Protein AF-A0AAD7W568-F1 (afdb_monomer_lite)

Secondary structure (DSSP, 8-state):
-------------PPPPP-----------------------------------------------------S-------HHHHHHHHHHHHHHHHHHHTT---S-SSHHHHHHHHHHHHHHHHHHHHHHHHHHHHHHHHHHHHHHHTT-TT-SS--HHHHHHHHHHHHHHHHHHHHHHHHHHHHHHHHHHHHHHHHHHHHT--HHHHHHHHHHHHHHHHHHHHHHHHHGGGSS-------PPPPPPP-PPP------

Sequence (257 aa):
MSTQGSQSRATTLVPTPAVTAQRAAAVTCAAGSAGSTPLEHAAASEASSLEEETSEESGDDGEDGDAYRNEADAVDIETVEELSEKKRIARMQRKLNNIGLIGQAGLEPQLQTWQVEAQAARQIHTMSERRRRWRLRDMFLQLQQVLGMPHVSRVSRYYVLKQALDEIQALVEKCERLEEKKRRMTQKRAVYIRMIAQRSGKTEELIIGKLQDICAKQRSLEAHRKRVAPQQALGPDRNKNPLPQPQKGKASFCQRL

InterPro domains:
  IPR011598 Myc-type, basic helix-loop-helix (bHLH) domain [PF00010] (122-171)
  IPR011598 Myc-type, basic helix-loop-helix (bHLH) domain [PS50888] (120-171)
  IPR011598 Myc-type, basic helix-loop-helix (bHLH) domain [SM00353] (126-177)
  IPR036638 Helix-loop-helix DNA-binding domain superfamily [G3DSA:4.10.280.10] (113-201)
  IPR036638 Helix-loop-helix DNA-binding domain superfamily [SSF47459] (121-196)

Radius of gyration: 44.27 Å; chains: 1; bounding box: 147×86×101 Å

Organism: NCBI:txid143900

pLDDT: mean 70.67, std 23.13, range [33.94, 98.75]

Foldseek 3Di:
DDDDDDDDDDDDDDDDDDDDDDDDDDDDDDDDDDDDDDDDDDDDDDDDDDDDDDDDDDDDDDDDDPDPPVPPPPPPPPPVVVVVVVVVVVVVVVVCVVVVVDDPDDCVVVVVVVVVVVVVVVVVVVVVVVVVVVVVVVVLCVLCVVLVNNPPPDDDPVVSVVSVVVVVVVVVVVVVVVVVVVVVVVVVVVVVLVVCCVVVVHDSVVVVVVVVVVVVVVVVVVVVCVVCVVPPPDDDDPDDDDDDDDDDDDDDDDDDD

Structure (mmCIF, N/CA/C/O backbone):
data_AF-A0AAD7W568-F1
#
_entry.id   AF-A0AAD7W568-F1
#
loop_
_atom_site.group_PDB
_atom_site.id
_atom_site.type_symbol
_atom_site.label_atom_id
_atom_site.label_alt_id
_atom_site.label_comp_id
_atom_site.label_asym_id
_atom_site.label_entity_id
_atom_site.label_seq_id
_atom_site.pdbx_PDB_ins_code
_atom_site.Cartn_x
_atom_site.Cartn_y
_atom_site.Cartn_z
_atom_site.occupancy
_atom_site.B_iso_or_equiv
_atom_site.auth_seq_id
_atom_site.auth_comp_id
_atom_site.auth_asym_id
_atom_site.auth_atom_id
_atom_site.pdbx_PDB_model_num
ATOM 1 N N . MET A 1 1 ? 87.215 -9.226 13.851 1.00 43.53 1 MET A N 1
ATOM 2 C CA . MET A 1 1 ? 86.658 -9.692 12.562 1.00 43.53 1 MET A CA 1
ATOM 3 C C . MET A 1 1 ? 85.199 -9.231 12.549 1.00 43.53 1 MET A C 1
ATOM 5 O O . MET A 1 1 ? 84.430 -9.760 13.331 1.00 43.53 1 MET A O 1
ATOM 9 N N . SER A 1 2 ? 84.895 -8.009 12.085 1.00 38.94 2 SER A N 1
ATOM 10 C CA . SER A 1 2 ? 84.439 -7.662 10.711 1.00 38.94 2 SER A CA 1
ATOM 11 C C . SER A 1 2 ? 83.260 -8.549 10.281 1.00 38.94 2 SER A C 1
ATOM 13 O O . SER A 1 2 ? 83.449 -9.753 10.192 1.00 38.94 2 SER A O 1
ATOM 15 N N . THR A 1 3 ? 82.024 -8.082 10.057 1.00 50.22 3 THR A N 1
ATOM 16 C CA . THR A 1 3 ? 81.508 -7.062 9.105 1.00 50.22 3 THR A CA 1
ATOM 17 C C . THR A 1 3 ? 80.019 -6.791 9.460 1.00 50.22 3 THR A C 1
ATOM 19 O O . THR A 1 3 ? 79.350 -7.699 9.936 1.00 50.22 3 THR A O 1
ATOM 22 N N . GLN A 1 4 ? 79.532 -5.551 9.607 1.00 51.97 4 GLN A N 1
ATOM 23 C CA . GLN A 1 4 ? 78.867 -4.641 8.641 1.00 51.97 4 GLN A CA 1
ATOM 24 C C . GLN A 1 4 ? 77.694 -5.173 7.781 1.00 51.97 4 GLN A C 1
ATOM 26 O O . GLN A 1 4 ? 77.856 -6.118 7.021 1.00 51.97 4 GLN A O 1
ATOM 31 N N . GLY A 1 5 ? 76.592 -4.398 7.803 1.00 41.72 5 GLY A N 1
ATOM 32 C CA . GLY A 1 5 ? 75.606 -4.212 6.718 1.00 41.72 5 GLY A CA 1
ATOM 33 C C . GLY A 1 5 ? 74.190 -4.716 7.038 1.00 41.72 5 GLY A C 1
ATOM 34 O O . GLY A 1 5 ? 74.043 -5.789 7.598 1.00 41.72 5 GLY A O 1
ATOM 35 N N . SER A 1 6 ? 73.070 -4.063 6.720 1.00 55.75 6 SER A N 1
ATOM 36 C CA . SER A 1 6 ? 72.754 -2.734 6.182 1.00 55.75 6 SER A CA 1
ATOM 37 C C . SER A 1 6 ? 71.242 -2.507 6.365 1.00 55.75 6 SER A C 1
ATOM 39 O O . SER A 1 6 ? 70.454 -3.449 6.368 1.00 55.75 6 SER A O 1
ATOM 41 N N . GLN A 1 7 ? 70.850 -1.245 6.527 1.00 50.62 7 GLN A N 1
ATOM 42 C CA . GLN A 1 7 ? 69.476 -0.758 6.699 1.00 50.62 7 GLN A CA 1
ATOM 43 C C . GLN A 1 7 ? 68.675 -0.800 5.384 1.00 50.62 7 GLN A C 1
ATOM 45 O O . GLN A 1 7 ? 69.262 -0.598 4.325 1.00 50.62 7 GLN A O 1
ATOM 50 N N . SER A 1 8 ? 67.341 -0.949 5.454 1.00 53.25 8 SER A N 1
ATOM 51 C CA . SER A 1 8 ? 66.344 -0.444 4.474 1.00 53.25 8 SER A CA 1
ATOM 52 C C . SER A 1 8 ? 64.924 -0.589 5.059 1.00 53.25 8 SER A C 1
ATOM 54 O O . SER A 1 8 ? 64.433 -1.696 5.218 1.00 53.25 8 SER A O 1
ATOM 56 N N . ARG A 1 9 ? 64.354 0.467 5.653 1.00 50.16 9 ARG A N 1
ATOM 57 C CA . ARG A 1 9 ? 63.426 1.467 5.075 1.00 50.16 9 ARG A CA 1
ATOM 58 C C . ARG A 1 9 ? 61.941 1.066 5.177 1.00 50.16 9 ARG A C 1
ATOM 60 O O . ARG A 1 9 ? 61.405 0.322 4.365 1.00 50.16 9 ARG A O 1
ATOM 67 N N . ALA A 1 10 ? 61.293 1.631 6.196 1.00 47.25 10 ALA A N 1
ATOM 68 C CA . ALA A 1 10 ? 59.852 1.635 6.410 1.00 47.25 10 ALA A CA 1
ATOM 69 C C . ALA A 1 10 ? 59.126 2.436 5.315 1.00 47.25 10 ALA A C 1
ATOM 71 O O . ALA A 1 10 ? 59.583 3.512 4.929 1.00 47.25 10 ALA A O 1
ATOM 72 N N . THR A 1 11 ? 57.982 1.929 4.852 1.00 53.41 11 THR A N 1
ATOM 73 C CA . THR A 1 11 ? 57.002 2.699 4.076 1.00 53.41 11 THR A CA 1
ATOM 74 C C . THR A 1 11 ? 55.638 2.538 4.733 1.00 53.41 11 THR A C 1
ATOM 76 O O . THR A 1 11 ? 55.050 1.460 4.740 1.00 53.41 11 THR A O 1
ATOM 79 N N . THR A 1 12 ? 55.185 3.629 5.335 1.00 48.97 12 THR A N 1
ATOM 80 C CA . THR A 1 12 ? 53.885 3.807 5.976 1.00 48.97 12 THR A CA 1
ATOM 81 C C . THR A 1 12 ? 52.827 4.025 4.895 1.00 48.97 12 THR A C 1
ATOM 83 O O . THR A 1 12 ? 52.921 4.992 4.143 1.00 48.97 12 THR A O 1
ATOM 86 N N . LEU A 1 13 ? 51.813 3.161 4.818 1.00 51.12 13 LEU A N 1
ATOM 87 C CA . LEU A 1 13 ? 50.595 3.408 4.041 1.00 51.12 13 LEU A CA 1
ATOM 88 C C . LEU A 1 13 ? 49.427 3.596 5.009 1.00 51.12 13 LEU A C 1
ATOM 90 O O . LEU A 1 13 ? 49.095 2.724 5.808 1.00 51.12 13 LEU A O 1
ATOM 94 N N . VAL A 1 14 ? 48.871 4.802 4.954 1.00 59.66 14 VAL A N 1
ATOM 95 C CA . VAL A 1 14 ? 47.776 5.321 5.773 1.00 59.66 14 VAL A CA 1
ATOM 96 C C . VAL A 1 14 ? 46.438 4.743 5.285 1.00 59.66 14 VAL A C 1
ATOM 98 O O . VAL A 1 14 ? 46.209 4.725 4.075 1.00 59.66 14 VAL A O 1
ATOM 101 N N . PRO A 1 15 ? 45.525 4.321 6.179 1.00 55.97 15 PRO A N 1
ATOM 102 C CA . PRO A 1 15 ? 44.157 3.963 5.814 1.00 55.97 15 PRO A CA 1
ATOM 103 C C . PRO A 1 15 ? 43.252 5.207 5.749 1.00 55.97 15 PRO A C 1
ATOM 105 O O . PRO A 1 15 ? 43.181 5.993 6.692 1.00 55.97 15 PRO A O 1
ATOM 108 N N . THR A 1 16 ? 42.525 5.381 4.645 1.00 58.22 16 THR A N 1
ATOM 109 C CA . THR A 1 16 ? 41.471 6.400 4.505 1.00 58.22 16 THR A CA 1
ATOM 110 C C . THR A 1 16 ? 40.167 5.932 5.169 1.00 58.22 16 THR A C 1
ATOM 112 O O . THR A 1 16 ? 39.720 4.821 4.870 1.00 58.22 16 THR A O 1
ATOM 115 N N . PRO A 1 17 ? 39.522 6.744 6.028 1.00 59.94 17 PRO A N 1
ATOM 116 C CA . PRO A 1 17 ? 38.271 6.373 6.678 1.00 59.94 17 PRO A CA 1
ATOM 117 C C . PRO A 1 17 ? 37.027 6.630 5.815 1.00 59.94 17 PRO A C 1
ATOM 119 O O . PRO A 1 17 ? 36.951 7.565 5.019 1.00 59.94 17 PRO A O 1
ATOM 122 N N . ALA A 1 18 ? 36.035 5.775 6.054 1.00 41.19 18 ALA A N 1
ATOM 123 C CA . ALA A 1 18 ? 34.661 5.855 5.589 1.00 41.19 18 ALA A CA 1
ATOM 124 C C . ALA A 1 18 ? 33.976 7.174 5.987 1.00 41.19 18 ALA A C 1
ATOM 126 O O . ALA A 1 18 ? 34.104 7.632 7.123 1.00 41.19 18 ALA A O 1
ATOM 127 N N . VAL A 1 19 ? 33.178 7.737 5.076 1.00 48.72 19 VAL A N 1
ATOM 128 C CA . VAL A 1 19 ? 32.263 8.848 5.370 1.00 48.72 19 VAL A CA 1
ATOM 129 C C . VAL A 1 19 ? 30.845 8.295 5.467 1.00 48.72 19 VAL A C 1
ATOM 131 O O . VAL A 1 19 ? 30.213 7.948 4.470 1.00 48.72 19 VAL A O 1
ATOM 134 N N . THR A 1 20 ? 30.376 8.204 6.708 1.00 48.81 20 THR A N 1
ATOM 135 C CA . THR A 1 20 ? 29.001 7.894 7.095 1.00 48.81 20 THR A CA 1
ATOM 136 C C . THR A 1 20 ? 28.173 9.177 7.177 1.00 48.81 20 THR A C 1
ATOM 138 O O . THR A 1 20 ? 28.612 10.185 7.721 1.00 48.81 20 THR A O 1
ATOM 141 N N . ALA A 1 21 ? 26.962 9.069 6.633 1.00 39.03 21 ALA A N 1
ATOM 142 C CA . ALA A 1 21 ? 25.724 9.802 6.886 1.00 39.03 21 ALA A CA 1
ATOM 143 C C . ALA A 1 21 ? 25.705 10.944 7.925 1.00 39.03 21 ALA A C 1
ATOM 145 O O . ALA A 1 21 ? 25.929 10.728 9.111 1.00 39.03 21 ALA A O 1
ATOM 146 N N . GLN A 1 22 ? 25.176 12.093 7.492 1.00 38.59 22 GLN A N 1
ATOM 147 C CA . GLN A 1 22 ? 24.357 12.993 8.310 1.00 38.59 22 GLN A CA 1
ATOM 148 C C . GLN A 1 22 ? 23.273 13.621 7.421 1.00 38.59 22 GLN A C 1
ATOM 150 O O . GLN A 1 22 ? 23.573 14.397 6.518 1.00 38.59 22 GLN A O 1
ATOM 155 N N . ARG A 1 23 ? 21.995 13.305 7.673 1.00 38.09 23 ARG A N 1
ATOM 156 C CA . ARG A 1 23 ? 20.878 14.153 7.236 1.00 38.09 23 ARG A CA 1
ATOM 157 C C . ARG A 1 23 ? 19.807 14.213 8.325 1.00 38.09 23 ARG A C 1
ATOM 159 O O . ARG A 1 23 ? 19.080 13.258 8.562 1.00 38.09 23 ARG A O 1
ATOM 166 N N . ALA A 1 24 ? 19.843 15.365 8.987 1.00 39.22 24 ALA A N 1
ATOM 167 C CA . ALA A 1 24 ? 18.865 16.070 9.807 1.00 39.22 24 ALA A CA 1
ATOM 168 C C . ALA A 1 24 ? 17.503 15.405 10.090 1.00 39.22 24 ALA A C 1
ATOM 170 O O . ALA A 1 24 ? 16.687 15.194 9.194 1.00 39.22 24 ALA A O 1
ATOM 171 N N . ALA A 1 25 ? 17.232 15.247 11.387 1.00 38.19 25 ALA A N 1
ATOM 172 C CA . ALA A 1 25 ? 15.903 15.222 11.977 1.00 38.19 25 ALA A CA 1
ATOM 173 C C . ALA A 1 25 ? 15.534 16.642 12.440 1.00 38.19 25 ALA A C 1
ATOM 175 O O . ALA A 1 25 ? 16.304 17.240 13.185 1.00 38.19 25 ALA A O 1
ATOM 176 N N . ALA A 1 26 ? 14.376 17.155 12.013 1.00 38.41 26 ALA A N 1
ATOM 177 C CA . ALA A 1 26 ? 13.588 18.178 12.711 1.00 38.41 26 ALA A CA 1
ATOM 178 C C . ALA A 1 26 ? 12.308 18.472 11.911 1.00 38.41 26 ALA A C 1
ATOM 180 O O . ALA A 1 26 ? 12.358 19.209 10.934 1.00 38.41 26 ALA A O 1
ATOM 181 N N . VAL A 1 27 ? 11.160 17.941 12.340 1.00 43.81 27 VAL A N 1
ATOM 182 C CA . VAL A 1 27 ? 9.880 18.653 12.204 1.00 43.81 27 VAL A CA 1
ATOM 183 C C . VAL A 1 27 ? 9.111 18.439 13.502 1.00 43.81 27 VAL A C 1
ATOM 185 O O . VAL A 1 27 ? 8.775 17.323 13.888 1.00 43.81 27 VAL A O 1
ATOM 188 N N . THR A 1 28 ? 8.937 19.549 14.201 1.00 42.94 28 THR A N 1
ATOM 189 C CA . THR A 1 28 ? 8.283 19.734 15.490 1.00 42.94 28 THR A CA 1
ATOM 190 C C . THR A 1 28 ? 6.763 19.733 15.361 1.00 42.94 28 THR A C 1
ATOM 192 O O . THR A 1 28 ? 6.207 20.356 14.459 1.00 42.94 28 THR A O 1
ATOM 195 N N . CYS A 1 29 ? 6.097 19.089 16.318 1.00 34.50 29 CYS A N 1
ATOM 196 C CA . CYS A 1 29 ? 4.668 19.216 16.584 1.00 34.50 29 CYS A CA 1
ATOM 197 C C . CYS A 1 29 ? 4.353 20.580 17.225 1.00 34.50 29 CYS A C 1
ATOM 199 O O . CYS A 1 29 ? 5.048 20.987 18.154 1.00 34.50 29 CYS A O 1
ATOM 201 N N . ALA A 1 30 ? 3.261 21.226 16.814 1.00 41.41 30 ALA A 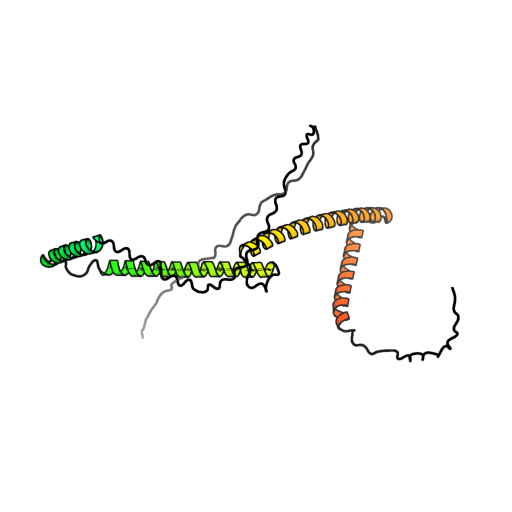N 1
ATOM 202 C CA . ALA A 1 30 ? 2.595 22.277 17.585 1.00 41.41 30 ALA A CA 1
ATOM 203 C C . ALA A 1 30 ? 1.072 22.136 17.436 1.00 41.41 30 ALA A C 1
ATOM 205 O O . ALA A 1 30 ? 0.568 21.818 16.361 1.00 41.41 30 ALA A O 1
ATOM 206 N N . ALA A 1 31 ? 0.366 22.315 18.550 1.00 37.97 31 ALA A N 1
ATOM 207 C CA . ALA A 1 31 ? -1.052 22.043 18.747 1.00 37.97 31 ALA A CA 1
ATOM 208 C C . ALA A 1 31 ? -1.845 23.327 19.063 1.00 37.97 31 ALA A C 1
ATOM 210 O O . ALA A 1 31 ? -1.290 24.244 19.661 1.00 37.97 31 ALA A O 1
ATOM 211 N N . GLY A 1 32 ? -3.157 23.300 18.771 1.00 33.97 32 GLY A N 1
ATOM 212 C CA . GLY A 1 32 ? -4.213 24.185 19.315 1.00 33.97 32 GLY A CA 1
ATOM 213 C C . GLY A 1 32 ? -4.370 25.543 18.610 1.00 33.97 32 GLY A C 1
ATOM 214 O O . GLY A 1 32 ? -3.400 26.081 18.107 1.00 33.97 32 GLY A O 1
ATOM 215 N N . SER A 1 33 ? -5.530 26.206 18.544 1.00 36.09 33 SER A N 1
ATOM 216 C CA . SER A 1 33 ? -6.890 25.961 19.047 1.00 36.09 33 SER A CA 1
ATOM 217 C C . SER A 1 33 ? -7.824 27.081 18.522 1.00 36.09 33 SER A C 1
ATOM 219 O O . SER A 1 33 ? -7.388 28.222 18.453 1.00 36.09 33 SER A O 1
ATOM 221 N N . ALA A 1 34 ? -9.101 26.738 18.285 1.00 37.31 34 ALA A N 1
ATOM 222 C CA . ALA A 1 34 ? -10.336 27.550 18.377 1.00 37.31 34 ALA A CA 1
ATOM 223 C C . ALA A 1 34 ? -10.610 28.770 17.455 1.00 37.31 34 ALA A C 1
ATOM 225 O O . ALA A 1 34 ? -9.839 29.719 17.407 1.00 37.31 34 ALA A O 1
ATOM 226 N N . GLY A 1 35 ? -11.838 28.811 16.896 1.00 33.94 35 GLY A N 1
ATOM 227 C CA . GLY A 1 35 ? -12.567 30.073 16.664 1.00 33.94 35 GLY A CA 1
ATOM 228 C C . GLY A 1 35 ? -13.518 30.166 15.454 1.00 33.94 35 GLY A C 1
ATOM 229 O O . GLY A 1 35 ? -13.102 30.627 14.405 1.00 33.94 35 GLY A O 1
ATOM 230 N N . SER A 1 36 ? -14.802 29.847 15.677 1.00 36.94 36 SER A N 1
ATOM 231 C CA . SER A 1 36 ? -16.002 30.612 15.243 1.00 36.94 36 SER A CA 1
ATOM 232 C C . SER A 1 36 ? -16.469 30.683 13.760 1.00 36.94 36 SER A C 1
ATOM 234 O O . SER A 1 36 ? -15.764 31.100 12.854 1.00 36.94 36 SER A O 1
ATOM 236 N N . THR A 1 37 ? -17.749 30.323 13.593 1.00 40.91 37 THR A N 1
ATOM 237 C CA . THR A 1 37 ? -18.723 30.331 12.461 1.00 40.91 37 THR A CA 1
ATOM 238 C C . THR A 1 37 ? -19.242 31.742 12.057 1.00 40.91 37 THR A C 1
ATOM 240 O O . THR A 1 37 ? -18.846 32.691 12.730 1.00 40.91 37 THR A O 1
ATOM 243 N N . PRO A 1 38 ? -20.333 31.920 11.256 1.00 56.56 38 PRO A N 1
ATOM 244 C CA . PRO A 1 38 ? -20.775 31.366 9.944 1.00 56.56 38 PRO A CA 1
ATOM 245 C C . PRO A 1 38 ? -21.265 32.476 8.955 1.00 56.56 38 PRO A C 1
ATOM 247 O O . PRO A 1 38 ? -21.535 33.582 9.405 1.00 56.56 38 PRO A O 1
ATOM 250 N N . LEU A 1 39 ? -21.513 32.192 7.660 1.00 36.16 39 LEU A N 1
ATOM 251 C CA . LEU A 1 39 ? -22.648 32.790 6.909 1.00 36.16 39 LEU A CA 1
ATOM 252 C C . LEU A 1 39 ? -22.877 32.179 5.511 1.00 36.16 39 LEU A C 1
ATOM 254 O O . LEU A 1 39 ? -21.954 31.703 4.859 1.00 36.16 39 LEU A O 1
ATOM 258 N N . GLU A 1 40 ? -24.154 32.180 5.133 1.00 36.31 40 GLU A N 1
ATOM 259 C CA . GLU A 1 40 ? -24.836 31.550 3.996 1.00 36.31 40 GLU A CA 1
ATOM 260 C C . GLU A 1 40 ? -24.449 32.078 2.602 1.00 36.31 40 GLU A C 1
ATOM 262 O O . GLU A 1 40 ? -23.967 33.196 2.490 1.00 36.31 40 GLU A O 1
ATOM 267 N N . HIS A 1 41 ? -24.749 31.309 1.540 1.00 38.94 41 HIS A N 1
ATOM 268 C CA . HIS A 1 41 ? -25.631 31.741 0.437 1.00 38.94 41 HIS A CA 1
ATOM 269 C C . HIS A 1 41 ? -25.969 30.576 -0.526 1.00 38.94 41 HIS A C 1
ATOM 271 O O . HIS A 1 41 ? -25.101 29.992 -1.163 1.00 38.94 41 HIS A O 1
ATOM 277 N N . ALA A 1 42 ? -27.270 30.277 -0.574 1.00 35.41 42 ALA A N 1
ATOM 278 C CA . ALA A 1 42 ? -28.136 29.960 -1.718 1.00 35.41 42 ALA A CA 1
ATOM 279 C C . ALA A 1 42 ? -27.717 28.985 -2.849 1.00 35.41 42 ALA A C 1
ATOM 281 O O . ALA A 1 42 ? -26.815 29.215 -3.645 1.00 35.41 42 ALA A O 1
ATOM 282 N N . ALA A 1 43 ? -28.572 27.964 -2.958 1.00 36.19 43 ALA A N 1
ATOM 283 C CA . ALA A 1 43 ? -29.032 27.206 -4.120 1.00 36.19 43 ALA A CA 1
ATOM 284 C C . ALA A 1 43 ? -28.918 27.848 -5.521 1.00 36.19 43 ALA A C 1
ATOM 286 O O . ALA A 1 43 ? -29.363 28.973 -5.727 1.00 36.19 43 ALA A O 1
ATOM 287 N N . ALA A 1 44 ? -28.543 27.025 -6.507 1.00 37.62 44 ALA A N 1
ATOM 288 C CA . ALA A 1 44 ? -29.253 26.915 -7.784 1.00 37.62 44 ALA A CA 1
ATOM 289 C C . ALA A 1 44 ? -28.954 25.555 -8.443 1.00 37.62 44 ALA A C 1
ATOM 291 O O . ALA A 1 44 ? -27.809 25.176 -8.673 1.00 37.62 44 ALA A O 1
ATOM 292 N N . SER A 1 45 ? -30.030 24.818 -8.682 1.00 41.78 45 SER A N 1
ATOM 293 C CA . SER A 1 45 ? -30.183 23.646 -9.540 1.00 41.78 45 SER A CA 1
ATOM 294 C C . SER A 1 45 ? -29.996 23.995 -11.011 1.00 41.78 45 SER A C 1
ATOM 296 O O . SER A 1 45 ? -30.610 24.970 -11.413 1.00 41.78 45 SER A O 1
ATOM 298 N N . GLU A 1 46 ? -29.346 23.146 -11.811 1.00 45.66 46 GLU A N 1
ATOM 299 C CA . GLU A 1 46 ? -29.719 22.907 -13.217 1.00 45.66 46 GLU A CA 1
ATOM 300 C C . GLU A 1 46 ? -29.346 21.470 -13.619 1.00 45.66 46 GLU A C 1
ATOM 302 O O . GLU A 1 46 ? -28.306 20.934 -13.238 1.00 45.66 46 GLU A O 1
ATOM 307 N N . ALA A 1 47 ? -30.271 20.835 -14.335 1.00 42.53 47 ALA A N 1
ATOM 308 C CA . ALA A 1 47 ? -30.227 19.468 -14.828 1.00 42.53 47 ALA A CA 1
ATOM 309 C C . ALA A 1 47 ? -30.041 19.469 -16.354 1.00 42.53 47 ALA A C 1
ATOM 311 O O . ALA A 1 47 ? -30.602 20.324 -17.029 1.00 42.53 47 ALA A O 1
ATOM 312 N N . SER A 1 48 ? -29.322 18.478 -16.888 1.00 45.88 48 SER A N 1
ATOM 313 C CA . SER A 1 48 ? -29.330 18.031 -18.298 1.00 45.88 48 SER A CA 1
ATOM 314 C C . SER A 1 48 ? -28.575 16.692 -18.310 1.00 45.88 48 SER A C 1
ATOM 316 O O . SER A 1 48 ? -27.413 16.672 -17.924 1.00 45.88 48 SER A O 1
ATOM 318 N N . SER A 1 49 ? -29.162 15.498 -18.445 1.00 38.25 49 SER A N 1
ATOM 319 C CA . SER A 1 49 ? -30.028 14.914 -19.486 1.00 38.25 49 SER A CA 1
ATOM 320 C C . SER A 1 49 ? -29.361 14.826 -20.866 1.00 38.25 49 SER A C 1
ATOM 322 O O . SER A 1 49 ? -28.916 15.860 -21.359 1.00 38.25 49 SER A O 1
ATOM 324 N N . LEU A 1 50 ? -29.402 13.601 -21.436 1.00 41.72 50 LEU A N 1
ATOM 325 C CA . LEU A 1 50 ? -29.186 13.185 -22.843 1.00 41.72 50 LEU A CA 1
ATOM 326 C C . LEU A 1 50 ? -27.693 13.006 -23.265 1.00 41.72 50 LEU A C 1
ATOM 328 O O . LEU A 1 50 ? -26.889 13.889 -23.005 1.00 41.72 50 LEU A O 1
ATOM 332 N N . GLU A 1 51 ? -27.192 11.894 -23.841 1.00 56.59 51 GLU A N 1
ATOM 333 C CA . GLU A 1 51 ? -27.802 10.769 -24.588 1.00 56.59 51 GLU A CA 1
ATOM 334 C C . GLU A 1 51 ? -27.023 9.438 -24.475 1.00 56.59 51 GLU A C 1
ATOM 336 O O . GLU A 1 51 ? -25.801 9.415 -24.312 1.00 56.59 51 GLU A O 1
ATOM 341 N N . GLU A 1 52 ? -27.776 8.334 -24.581 1.00 51.44 52 GLU A N 1
ATOM 342 C CA . GLU A 1 52 ? -27.324 7.030 -25.077 1.00 51.44 52 GLU A CA 1
ATOM 343 C C . GLU A 1 52 ? -27.051 7.133 -26.580 1.00 51.44 52 GLU A C 1
ATOM 345 O O . GLU A 1 52 ? -27.910 7.614 -27.307 1.00 51.44 52 GLU A O 1
ATOM 350 N N . GLU A 1 53 ? -25.941 6.573 -27.056 1.00 49.78 53 GLU A N 1
ATOM 351 C CA . GLU A 1 53 ? -25.857 6.077 -28.430 1.00 49.78 53 GLU A CA 1
ATOM 352 C C . GLU A 1 53 ? -25.152 4.720 -28.420 1.00 49.78 53 GLU A C 1
ATOM 354 O O . GLU A 1 53 ? -24.034 4.539 -27.929 1.00 49.78 53 GLU A O 1
ATOM 359 N N . THR A 1 54 ? -25.896 3.753 -28.931 1.00 42.72 54 THR A N 1
ATOM 360 C CA . THR A 1 54 ? -25.542 2.370 -29.206 1.00 42.72 54 THR A CA 1
ATOM 361 C C . THR A 1 54 ? -24.687 2.284 -30.464 1.00 42.72 54 THR A C 1
ATOM 363 O O . THR A 1 54 ? -24.999 2.932 -31.458 1.00 42.72 54 THR A O 1
ATOM 366 N N . SER A 1 55 ? -23.685 1.407 -30.493 1.00 47.41 55 SER A N 1
ATOM 367 C CA . SER A 1 55 ? -23.245 0.786 -31.748 1.00 47.41 55 SER A CA 1
ATOM 368 C C . SER A 1 55 ? -22.548 -0.535 -31.460 1.00 47.41 55 SER A C 1
ATOM 370 O O . SER A 1 55 ? -21.469 -0.592 -30.873 1.00 47.41 55 SER A O 1
ATOM 372 N N . GLU A 1 56 ? -23.232 -1.598 -31.860 1.00 51.91 56 GLU A N 1
ATOM 373 C CA . GLU A 1 56 ? -22.694 -2.932 -32.059 1.00 51.91 56 GLU A CA 1
ATOM 374 C C . GLU A 1 56 ? -22.033 -2.957 -33.441 1.00 51.91 56 GLU A C 1
ATOM 376 O O . GLU A 1 56 ? -22.677 -2.608 -34.427 1.00 51.91 56 GLU A O 1
ATOM 381 N N . GLU A 1 57 ? -20.783 -3.407 -33.542 1.00 50.97 57 GLU A N 1
ATOM 382 C CA . GLU A 1 57 ? -20.275 -3.945 -34.803 1.00 50.97 57 GLU A CA 1
ATOM 383 C C . GLU A 1 57 ? -19.319 -5.104 -34.521 1.00 50.97 57 GLU A C 1
ATOM 385 O O . GLU A 1 57 ? -18.340 -5.003 -33.780 1.00 50.97 57 GLU A O 1
ATOM 390 N N . SER A 1 58 ? -19.703 -6.246 -35.080 1.00 50.25 58 SER A N 1
ATOM 391 C CA . SER A 1 58 ? -18.990 -7.510 -35.089 1.00 50.25 58 SER A CA 1
ATOM 392 C C . SER A 1 58 ? -17.960 -7.486 -36.217 1.00 50.25 58 SER A C 1
ATOM 394 O O . SER A 1 58 ? -18.300 -7.153 -37.348 1.00 50.25 58 SER A O 1
ATOM 396 N N . GLY A 1 59 ? -16.721 -7.868 -35.908 1.00 42.53 59 GLY A N 1
ATOM 397 C CA . GLY A 1 59 ? -15.653 -8.088 -36.880 1.00 42.53 59 GLY A CA 1
ATOM 398 C C . GLY A 1 59 ? -14.760 -9.227 -36.405 1.00 42.53 59 GLY A C 1
ATOM 399 O O . GLY A 1 59 ? -13.836 -9.018 -35.621 1.00 42.53 59 GLY A O 1
ATOM 400 N N . ASP A 1 60 ? -15.129 -10.436 -36.817 1.00 51.00 60 ASP A N 1
ATOM 401 C CA . ASP A 1 60 ? -14.268 -11.613 -36.907 1.00 51.00 60 ASP A CA 1
ATOM 402 C C . ASP A 1 60 ? -13.308 -11.398 -38.079 1.00 51.00 60 ASP A C 1
ATOM 404 O O . ASP A 1 60 ? -13.782 -11.075 -39.158 1.00 51.00 60 ASP A O 1
ATOM 408 N N . ASP A 1 61 ? -12.004 -11.539 -37.851 1.00 52.97 61 ASP A N 1
ATOM 409 C CA . ASP A 1 61 ? -11.034 -11.955 -38.869 1.00 52.97 61 ASP A CA 1
ATOM 410 C C . ASP A 1 61 ? -9.739 -12.354 -38.152 1.00 52.97 61 ASP A C 1
ATOM 412 O O . ASP A 1 61 ? -8.979 -11.537 -37.619 1.00 52.97 61 ASP A O 1
ATOM 416 N N . GLY A 1 62 ? -9.518 -13.664 -38.076 1.00 47.47 62 GLY A N 1
ATOM 417 C CA . GLY A 1 62 ? -8.230 -14.222 -37.712 1.00 47.47 62 GLY A CA 1
ATOM 418 C C . GLY A 1 62 ? -7.261 -14.085 -38.877 1.00 47.47 62 GLY A C 1
ATOM 419 O O . GLY A 1 62 ? -7.482 -14.685 -39.922 1.00 47.47 62 GLY A O 1
ATOM 420 N N . GLU A 1 63 ? -6.143 -13.393 -38.665 1.00 52.31 63 GLU A N 1
ATOM 421 C CA . GLU A 1 63 ? -4.976 -13.520 -39.534 1.00 52.31 63 GLU A CA 1
ATOM 422 C C . GLU A 1 63 ? -3.703 -13.758 -38.716 1.00 52.31 63 GLU A C 1
ATOM 424 O O . GLU A 1 63 ? -3.266 -12.967 -37.876 1.00 52.31 63 GLU A O 1
ATOM 429 N N . ASP A 1 64 ? -3.158 -14.938 -38.983 1.00 50.25 64 ASP A N 1
ATOM 430 C CA . ASP A 1 64 ? -1.821 -15.415 -38.687 1.00 50.25 64 ASP A CA 1
ATOM 431 C C . ASP A 1 64 ? -0.789 -14.501 -39.370 1.00 50.25 64 ASP A C 1
ATOM 433 O O . ASP A 1 64 ? -0.926 -14.150 -40.542 1.00 50.25 64 ASP A O 1
ATOM 437 N N . GLY A 1 65 ? 0.235 -14.073 -38.635 1.00 41.69 65 GLY A N 1
ATOM 438 C CA . GLY A 1 65 ? 1.142 -13.015 -39.086 1.00 41.69 65 GLY A CA 1
ATOM 439 C C . GLY A 1 65 ? 2.492 -13.014 -38.379 1.00 41.69 65 GLY A C 1
ATOM 440 O O . GLY A 1 65 ? 3.092 -11.958 -38.166 1.00 41.69 65 GLY A O 1
ATOM 441 N N . ASP A 1 66 ? 2.982 -14.192 -37.999 1.00 45.97 66 ASP A N 1
ATOM 442 C CA . ASP A 1 66 ? 4.389 -14.392 -37.672 1.00 45.97 66 ASP A CA 1
ATOM 443 C C . ASP A 1 66 ? 5.234 -14.242 -38.951 1.00 45.97 66 ASP A C 1
ATOM 445 O O . ASP A 1 66 ? 5.423 -15.214 -39.672 1.00 45.97 66 ASP A O 1
ATOM 449 N N . ALA A 1 67 ? 5.739 -13.032 -39.244 1.00 51.78 67 ALA A N 1
ATOM 450 C CA . ALA A 1 67 ? 7.048 -12.778 -39.882 1.00 51.78 67 ALA A CA 1
ATOM 451 C C . ALA A 1 67 ? 7.211 -11.322 -40.365 1.00 51.78 67 ALA A C 1
ATOM 453 O O . ALA A 1 67 ? 7.314 -11.061 -41.561 1.00 51.78 67 ALA A O 1
ATOM 454 N N . TYR A 1 68 ? 7.401 -10.360 -39.458 1.00 43.78 68 TYR A N 1
ATOM 455 C CA . TYR A 1 68 ? 8.106 -9.126 -39.837 1.00 43.78 68 TYR A CA 1
ATOM 456 C C . TYR A 1 68 ? 9.608 -9.336 -39.674 1.00 43.78 68 TYR A C 1
ATOM 458 O O . TYR A 1 68 ? 10.260 -8.847 -38.747 1.00 43.78 68 TYR A O 1
ATOM 466 N N . ARG A 1 69 ? 10.158 -10.105 -40.616 1.00 51.56 69 ARG A N 1
ATOM 467 C CA . ARG A 1 69 ? 11.557 -9.989 -41.008 1.00 51.56 69 ARG A CA 1
ATOM 468 C C . ARG A 1 69 ? 11.726 -8.569 -41.536 1.00 51.56 69 ARG A C 1
ATOM 470 O O . ARG A 1 69 ? 11.310 -8.261 -42.645 1.00 51.56 69 ARG A O 1
ATOM 477 N N . ASN A 1 70 ? 12.265 -7.687 -40.703 1.00 52.12 70 ASN A N 1
ATOM 478 C CA . ASN A 1 70 ? 12.551 -6.316 -41.095 1.00 52.12 70 ASN A CA 1
ATOM 479 C C . ASN A 1 70 ? 13.792 -6.317 -42.008 1.00 52.12 70 ASN A C 1
ATOM 481 O O . ASN A 1 70 ? 14.908 -6.066 -41.564 1.00 52.12 70 ASN A O 1
ATOM 485 N N . GLU A 1 71 ? 13.596 -6.714 -43.264 1.00 57.09 71 GLU A N 1
ATOM 486 C CA . GLU A 1 71 ? 14.587 -6.692 -44.349 1.00 57.09 71 GLU A CA 1
ATOM 487 C C . GLU A 1 71 ? 14.175 -5.706 -45.454 1.00 57.09 71 GLU A C 1
ATOM 489 O O . GLU A 1 71 ? 14.495 -5.899 -46.620 1.00 57.09 71 GLU A O 1
ATOM 494 N N . ALA A 1 72 ? 13.463 -4.635 -45.095 1.00 56.06 72 ALA A N 1
ATOM 495 C CA . ALA A 1 72 ? 13.001 -3.629 -46.052 1.00 56.06 72 ALA A CA 1
ATOM 496 C C . ALA A 1 72 ? 13.183 -2.186 -45.557 1.00 56.06 72 ALA A C 1
ATOM 498 O O . ALA A 1 72 ? 12.376 -1.328 -45.885 1.00 56.06 72 ALA A O 1
ATOM 499 N N . ASP A 1 73 ? 14.244 -1.910 -44.790 1.00 54.38 73 ASP A N 1
ATOM 500 C CA . ASP A 1 73 ? 14.615 -0.523 -44.455 1.00 54.38 73 ASP A CA 1
ATOM 501 C C . ASP A 1 73 ? 16.136 -0.282 -44.443 1.00 54.38 73 ASP A C 1
ATOM 503 O O . ASP A 1 73 ? 16.676 0.540 -43.704 1.00 54.38 73 ASP A O 1
ATOM 507 N N . ALA A 1 74 ? 16.852 -1.004 -45.307 1.00 58.19 74 ALA A N 1
ATOM 508 C CA . ALA A 1 74 ? 18.134 -0.541 -45.825 1.00 58.19 74 ALA A CA 1
ATOM 509 C C . ALA A 1 74 ? 17.859 0.120 -47.180 1.00 58.19 74 ALA A C 1
ATOM 511 O O . ALA A 1 74 ? 18.031 -0.489 -48.232 1.00 58.19 74 ALA A O 1
ATOM 512 N N . VAL A 1 75 ? 17.345 1.350 -47.149 1.00 55.97 75 VAL A N 1
ATOM 513 C CA . VAL A 1 75 ? 17.339 2.194 -48.344 1.00 55.97 75 VAL A CA 1
ATOM 514 C C . VAL A 1 75 ? 18.800 2.514 -48.644 1.00 55.97 75 VAL A C 1
ATOM 516 O O . VAL A 1 75 ? 19.433 3.268 -47.903 1.00 55.97 75 VAL A O 1
ATOM 519 N N . ASP A 1 76 ? 19.346 1.919 -49.702 1.00 54.16 76 ASP A N 1
ATOM 520 C CA . ASP A 1 76 ? 20.619 2.341 -50.280 1.00 54.16 76 ASP A CA 1
ATOM 521 C C . ASP A 1 76 ? 20.423 3.745 -50.858 1.00 54.16 76 ASP A C 1
ATOM 523 O O . ASP A 1 76 ? 20.005 3.937 -52.001 1.00 54.16 76 ASP A O 1
ATOM 527 N N . ILE A 1 77 ? 20.690 4.759 -50.037 1.00 48.38 77 ILE A N 1
ATOM 528 C CA . ILE A 1 77 ? 20.815 6.136 -50.502 1.00 48.38 77 ILE A CA 1
ATOM 529 C C . ILE A 1 77 ? 22.199 6.253 -51.146 1.00 48.38 77 ILE A C 1
ATOM 531 O O . ILE A 1 77 ? 23.108 6.875 -50.604 1.00 48.38 77 ILE A O 1
ATOM 535 N N . GLU A 1 78 ? 22.379 5.624 -52.306 1.00 49.88 78 GLU A N 1
ATOM 536 C CA . GLU A 1 78 ? 23.475 5.980 -53.198 1.00 49.88 78 GLU A CA 1
ATOM 537 C C . GLU A 1 78 ? 23.157 7.364 -53.772 1.00 49.88 78 GLU A C 1
ATOM 539 O O . GLU A 1 78 ? 22.505 7.521 -54.806 1.00 49.88 78 GLU A O 1
ATOM 544 N N . THR A 1 79 ? 23.597 8.415 -53.083 1.00 54.31 79 THR A N 1
ATOM 545 C CA . THR A 1 79 ? 23.696 9.731 -53.703 1.00 54.31 79 THR A CA 1
ATOM 546 C C . THR A 1 79 ? 24.691 9.596 -54.863 1.00 54.31 79 THR A C 1
ATOM 548 O O . THR A 1 79 ? 25.891 9.432 -54.673 1.00 54.31 79 THR A O 1
ATOM 551 N N . VAL A 1 80 ? 24.204 9.637 -56.109 1.00 53.47 80 VAL A N 1
ATOM 552 C CA . VAL A 1 80 ? 25.013 9.538 -57.351 1.00 53.47 80 VAL A CA 1
ATOM 553 C C . VAL A 1 80 ? 26.188 10.541 -57.373 1.00 53.47 80 VAL A C 1
ATOM 555 O O . VAL A 1 80 ? 27.203 10.337 -58.049 1.00 53.47 80 VAL A O 1
ATOM 558 N N . GLU A 1 81 ? 26.090 11.600 -56.572 1.00 56.81 81 GLU A N 1
ATOM 559 C CA . GLU A 1 81 ? 27.129 12.591 -56.315 1.00 56.81 81 GLU A CA 1
ATOM 560 C C . GLU A 1 81 ? 28.377 12.003 -55.621 1.00 56.81 81 GLU A C 1
ATOM 562 O O . GLU A 1 81 ? 29.497 12.345 -56.017 1.00 56.81 81 GLU A O 1
ATOM 567 N N . GLU A 1 82 ? 28.233 11.022 -54.719 1.00 59.06 82 GLU A N 1
ATOM 568 C CA . GLU A 1 82 ? 29.338 10.402 -53.971 1.00 59.06 82 GLU A CA 1
ATOM 569 C C . GLU A 1 82 ? 30.336 9.659 -54.864 1.00 59.06 82 GLU A C 1
ATOM 571 O O . GLU A 1 82 ? 31.540 9.718 -54.619 1.00 59.06 82 GLU A O 1
ATOM 576 N N . LEU A 1 83 ? 29.907 8.993 -55.944 1.00 58.09 83 LEU A N 1
ATOM 577 C CA . LEU A 1 83 ? 30.848 8.323 -56.857 1.00 58.09 83 LEU A CA 1
ATOM 578 C C . LEU A 1 83 ? 31.676 9.332 -57.663 1.00 58.09 83 LEU A C 1
ATOM 580 O O . LEU A 1 83 ? 32.848 9.080 -57.970 1.00 58.09 83 LEU A O 1
ATOM 584 N N . SER A 1 84 ? 31.088 10.478 -58.012 1.00 67.25 84 SER A N 1
ATOM 585 C CA . SER A 1 84 ? 31.786 11.557 -58.717 1.00 67.25 84 SER A CA 1
ATOM 586 C C . SER A 1 84 ? 32.765 12.288 -57.788 1.00 67.25 84 SER A C 1
ATOM 588 O O . SER A 1 84 ? 33.918 12.531 -58.166 1.00 67.25 84 SER A O 1
ATOM 590 N N . GLU A 1 85 ? 32.347 12.511 -56.541 1.00 69.56 85 GLU A N 1
ATOM 591 C CA . GLU A 1 85 ? 33.115 13.076 -55.437 1.00 69.56 85 GLU A CA 1
ATOM 592 C C . GLU A 1 85 ? 34.299 12.167 -55.090 1.00 69.56 85 GLU A C 1
ATOM 594 O O . GLU A 1 85 ? 35.449 12.603 -55.095 1.00 69.56 85 GLU A O 1
ATOM 599 N N . LYS A 1 86 ? 34.062 10.861 -54.940 1.00 73.31 86 LYS A N 1
ATOM 600 C CA . LYS A 1 86 ? 35.084 9.841 -54.668 1.00 73.31 86 LYS A CA 1
ATOM 601 C C . LYS A 1 86 ? 36.084 9.720 -55.817 1.00 73.31 86 LYS A C 1
ATOM 603 O O . LYS A 1 86 ? 37.283 9.602 -55.576 1.00 73.31 86 LYS A O 1
ATOM 608 N N . LYS A 1 87 ? 35.648 9.852 -57.078 1.00 75.12 87 LYS A N 1
ATOM 609 C CA . LYS A 1 87 ? 36.551 9.938 -58.247 1.00 75.12 87 LYS A CA 1
ATOM 610 C C . LYS A 1 87 ? 37.343 11.249 -58.284 1.00 75.12 87 LYS A C 1
ATOM 612 O O . LYS A 1 87 ? 38.475 11.260 -58.774 1.00 75.12 87 LYS A O 1
ATOM 617 N N . ARG A 1 88 ? 36.775 12.366 -57.821 1.00 77.62 88 ARG A N 1
ATOM 618 C CA . ARG A 1 88 ? 37.459 13.667 -57.711 1.00 77.62 88 ARG A CA 1
ATOM 619 C C . ARG A 1 88 ? 38.522 13.627 -56.614 1.00 77.62 88 ARG A C 1
ATOM 621 O O . ARG A 1 88 ? 39.668 13.981 -56.882 1.00 77.62 88 ARG A O 1
ATOM 628 N N . ILE A 1 89 ? 38.170 13.094 -55.447 1.00 76.69 89 ILE A N 1
ATOM 629 C CA . ILE A 1 89 ? 39.061 12.854 -54.310 1.00 76.69 89 ILE A CA 1
ATOM 630 C C . ILE A 1 89 ? 40.183 11.896 -54.716 1.00 76.69 89 ILE A C 1
ATOM 632 O O . ILE A 1 89 ? 41.347 12.234 -54.551 1.00 76.69 89 ILE A O 1
ATOM 636 N N . ALA A 1 90 ? 39.874 10.769 -55.363 1.00 77.44 90 ALA A N 1
ATOM 637 C CA . ALA A 1 90 ? 40.888 9.822 -55.828 1.00 77.44 90 ALA A CA 1
ATOM 638 C C . ALA A 1 90 ? 41.841 10.438 -56.865 1.00 77.44 90 ALA A C 1
ATOM 640 O O . ALA A 1 90 ? 43.043 10.176 -56.849 1.00 77.44 90 ALA A O 1
ATOM 641 N N . ARG A 1 91 ? 41.336 11.291 -57.769 1.00 78.94 91 ARG A N 1
ATOM 642 C CA . ARG A 1 91 ? 42.183 12.038 -58.714 1.00 78.94 91 ARG A CA 1
ATOM 643 C C . ARG A 1 91 ? 43.072 13.058 -58.003 1.00 78.94 91 ARG A C 1
ATOM 645 O O . ARG A 1 91 ? 44.228 13.204 -58.387 1.00 78.94 91 ARG A O 1
ATOM 652 N N . MET A 1 92 ? 42.558 13.736 -56.980 1.00 75.88 92 MET A N 1
ATOM 653 C CA . MET A 1 92 ? 43.309 14.697 -56.171 1.00 75.88 92 MET A CA 1
ATOM 654 C C . MET A 1 92 ? 44.387 14.006 -55.328 1.00 75.88 92 MET A C 1
ATOM 656 O O . MET A 1 92 ? 45.546 14.397 -55.393 1.00 75.88 92 MET A O 1
ATOM 660 N N . GLN A 1 93 ? 44.042 12.917 -54.640 1.00 72.06 93 GLN A N 1
ATOM 661 C CA . GLN A 1 93 ? 44.973 12.074 -53.886 1.00 72.06 93 GLN A CA 1
ATOM 662 C C . GLN A 1 93 ? 46.066 11.500 -54.791 1.00 72.06 93 GLN A C 1
ATOM 664 O O . GLN A 1 93 ? 47.238 11.544 -54.443 1.00 72.06 93 GLN A O 1
ATOM 669 N N . ARG A 1 94 ? 45.719 11.052 -56.005 1.00 74.75 94 ARG A N 1
ATOM 670 C CA . ARG A 1 94 ? 46.706 10.578 -56.985 1.00 74.75 94 ARG A CA 1
ATOM 671 C C . ARG A 1 94 ? 47.653 11.691 -57.439 1.00 74.75 94 ARG A C 1
ATOM 673 O O . ARG A 1 94 ? 48.846 11.440 -57.558 1.00 74.75 94 ARG A O 1
ATOM 680 N N . LYS A 1 95 ? 47.152 12.914 -57.660 1.00 74.81 95 LYS A N 1
ATOM 681 C CA . LYS A 1 95 ? 47.994 14.081 -57.980 1.00 74.81 95 LYS A CA 1
ATOM 682 C C . LYS A 1 95 ? 48.931 14.432 -56.823 1.00 74.81 95 LYS A C 1
ATOM 684 O O . LYS A 1 95 ? 50.105 14.658 -57.066 1.00 74.81 95 LYS A O 1
ATOM 689 N N . LE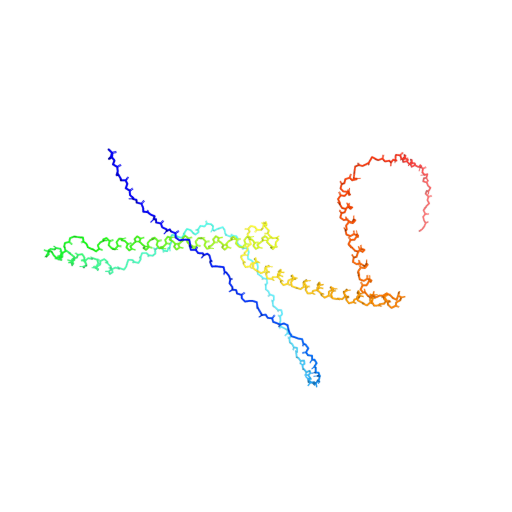U A 1 96 ? 48.443 14.415 -55.585 1.00 68.81 96 LEU A N 1
ATOM 690 C CA . LEU A 1 96 ? 49.247 14.700 -54.393 1.00 68.81 96 LEU A CA 1
ATOM 691 C C . LEU A 1 96 ? 50.302 13.609 -54.113 1.00 68.81 96 LEU A C 1
ATOM 693 O O . LEU A 1 96 ? 51.440 13.940 -53.785 1.00 68.81 96 LEU A O 1
ATOM 697 N N . ASN A 1 97 ? 49.970 12.330 -54.336 1.00 69.81 97 ASN A N 1
ATOM 698 C CA . ASN A 1 97 ? 50.922 11.212 -54.278 1.00 69.81 97 ASN A CA 1
ATOM 699 C C . ASN A 1 97 ? 52.001 11.327 -55.369 1.00 69.81 97 ASN A C 1
ATOM 701 O O . ASN A 1 97 ? 53.166 11.051 -55.111 1.00 69.81 97 ASN A O 1
ATOM 705 N N . ASN A 1 98 ? 51.629 11.763 -56.578 1.00 67.94 98 ASN A N 1
ATOM 706 C CA . ASN A 1 98 ? 52.554 11.915 -57.707 1.00 67.94 98 ASN A CA 1
ATOM 707 C C . ASN A 1 98 ? 53.553 13.073 -57.523 1.00 67.94 98 ASN A C 1
ATOM 709 O O . ASN A 1 98 ? 54.618 13.064 -58.126 1.00 67.94 98 ASN A O 1
ATOM 713 N N . ILE A 1 99 ? 53.222 14.063 -56.686 1.00 71.62 99 ILE A N 1
ATOM 714 C CA . ILE A 1 99 ? 54.113 15.184 -56.325 1.00 71.62 99 ILE A CA 1
ATOM 715 C C . ILE A 1 99 ? 54.926 14.835 -55.053 1.00 71.62 99 ILE A C 1
ATOM 717 O O . ILE A 1 99 ? 55.687 15.650 -54.548 1.00 71.62 99 ILE A O 1
ATOM 721 N N . GLY A 1 100 ? 54.787 13.616 -54.512 1.00 59.06 100 GLY A N 1
ATOM 722 C CA . GLY A 1 100 ? 55.531 13.162 -53.332 1.00 59.06 100 GLY A CA 1
ATOM 723 C C . GLY A 1 100 ? 55.132 13.844 -52.017 1.00 59.06 100 GLY A C 1
ATOM 724 O O . GLY A 1 100 ? 55.816 13.659 -51.016 1.00 59.06 100 GLY A O 1
ATOM 725 N N . LEU A 1 101 ? 54.031 14.611 -51.986 1.00 58.12 101 LEU A N 1
ATOM 726 C CA . LEU A 1 101 ? 53.566 15.297 -50.769 1.00 58.12 101 LEU A CA 1
ATOM 727 C C . LEU A 1 101 ? 52.864 14.368 -49.773 1.00 58.12 101 LEU A C 1
ATOM 729 O O . LEU A 1 101 ? 52.688 14.737 -48.615 1.00 58.12 101 LEU A O 1
ATOM 733 N N . ILE A 1 102 ? 52.451 13.177 -50.202 1.00 55.22 102 ILE A N 1
ATOM 734 C CA . ILE A 1 102 ? 51.794 12.200 -49.336 1.00 55.22 102 ILE A CA 1
ATOM 735 C C . ILE A 1 102 ? 52.761 11.038 -49.131 1.00 55.22 102 ILE A C 1
ATOM 737 O O . ILE A 1 102 ? 52.746 10.042 -49.855 1.00 55.22 102 ILE A O 1
ATOM 741 N N . GLY A 1 103 ? 53.620 11.183 -48.122 1.00 51.91 103 GLY A N 1
ATOM 742 C CA . GLY A 1 103 ? 54.164 10.024 -47.430 1.00 51.91 103 GLY A CA 1
ATOM 743 C C . GLY A 1 103 ? 52.997 9.206 -46.879 1.00 51.91 103 GLY A C 1
ATOM 744 O O . GLY A 1 103 ? 52.074 9.750 -46.271 1.00 51.91 103 GLY A O 1
ATOM 745 N N . GLN A 1 104 ? 52.998 7.904 -47.156 1.00 57.00 104 GLN A N 1
ATOM 746 C CA . GLN A 1 104 ? 52.063 6.969 -46.541 1.00 57.00 104 GLN A CA 1
ATOM 747 C C . GLN A 1 104 ? 52.168 7.064 -45.011 1.00 57.00 104 GLN A C 1
ATOM 749 O O . GLN A 1 104 ? 53.260 7.243 -44.483 1.00 57.00 104 GLN A O 1
ATOM 754 N N . ALA A 1 105 ? 51.036 6.858 -44.335 1.00 52.88 105 ALA A N 1
ATOM 755 C CA . ALA A 1 105 ? 50.859 6.798 -42.880 1.00 52.88 105 ALA A CA 1
ATOM 756 C C . ALA A 1 105 ? 50.683 8.153 -42.170 1.00 52.88 105 ALA A C 1
ATOM 758 O O . ALA A 1 105 ? 51.634 8.817 -41.777 1.00 52.88 105 ALA A O 1
ATOM 759 N N . GLY A 1 106 ? 49.425 8.523 -41.913 1.00 49.88 106 GLY A N 1
ATOM 760 C CA . GLY A 1 106 ? 49.130 9.598 -40.961 1.00 49.88 106 GLY A CA 1
ATOM 761 C C . GLY A 1 106 ? 47.658 9.749 -40.580 1.00 49.88 106 GLY A C 1
ATOM 762 O O . GLY A 1 106 ? 47.368 10.047 -39.431 1.00 49.88 106 GLY A O 1
ATOM 763 N N . LEU A 1 107 ? 46.719 9.503 -41.504 1.00 50.66 107 LEU A N 1
ATOM 764 C CA . LEU A 1 107 ? 45.284 9.785 -41.275 1.00 50.66 107 LEU A CA 1
ATOM 765 C C . LEU A 1 107 ? 44.353 8.568 -41.432 1.00 50.66 107 LEU A C 1
ATOM 767 O O . LEU A 1 107 ? 43.212 8.594 -40.980 1.00 50.66 107 LEU A O 1
ATOM 771 N N . GLU A 1 108 ? 44.843 7.486 -42.032 1.00 47.38 108 GLU A N 1
ATOM 772 C CA . GLU A 1 108 ? 44.120 6.215 -42.214 1.00 47.38 108 GLU A CA 1
A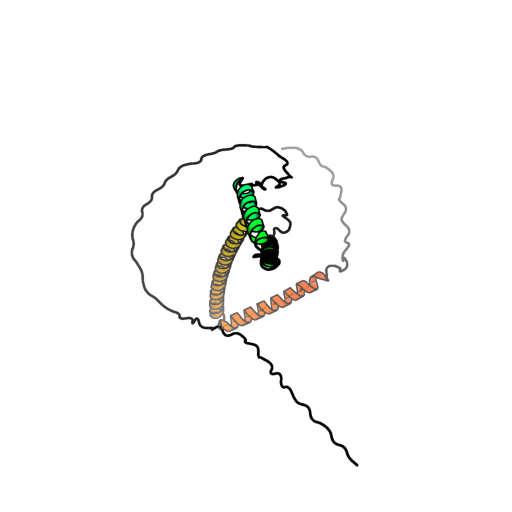TOM 773 C C . GLU A 1 108 ? 43.863 5.456 -40.892 1.00 47.38 108 GLU A C 1
ATOM 775 O O . GLU A 1 108 ? 42.725 5.042 -40.663 1.00 47.38 108 GLU A O 1
ATOM 780 N N . PRO A 1 109 ? 44.837 5.361 -39.957 1.00 55.94 109 PRO A N 1
ATOM 781 C CA . PRO A 1 109 ? 44.608 4.710 -38.666 1.00 55.94 109 PRO A CA 1
ATOM 782 C C . PRO A 1 109 ? 43.517 5.406 -37.849 1.00 55.94 109 PRO A C 1
ATOM 784 O O . PRO A 1 109 ? 42.738 4.750 -37.169 1.00 55.94 109 PRO A O 1
ATOM 787 N N . GLN A 1 110 ? 43.427 6.735 -37.954 1.00 54.78 110 GLN A N 1
ATOM 788 C CA . GLN A 1 110 ? 42.501 7.538 -37.165 1.00 54.78 110 GLN A CA 1
ATOM 789 C C . GLN A 1 110 ? 41.044 7.357 -37.627 1.00 54.78 110 GLN A C 1
ATOM 791 O O . GLN A 1 110 ? 40.148 7.209 -36.805 1.00 54.78 110 GLN A O 1
ATOM 796 N N . LEU A 1 111 ? 40.776 7.291 -38.936 1.00 59.84 111 LEU A N 1
ATOM 797 C CA . LEU A 1 111 ? 39.431 6.999 -39.459 1.00 59.84 111 LEU A CA 1
ATOM 798 C C . LEU A 1 111 ? 38.960 5.576 -39.120 1.00 59.84 111 LEU A C 1
ATOM 800 O O . LEU A 1 111 ? 37.788 5.388 -38.790 1.00 59.84 111 LEU A O 1
ATOM 804 N N . GLN A 1 112 ? 39.864 4.594 -39.137 1.00 64.00 112 GLN A N 1
ATOM 805 C CA . GLN A 1 112 ? 39.555 3.223 -38.720 1.00 64.00 112 GLN A CA 1
ATOM 806 C C . GLN A 1 112 ? 39.274 3.136 -37.213 1.00 64.00 112 GLN A C 1
ATOM 808 O O . GLN A 1 112 ? 38.319 2.469 -36.815 1.00 64.00 112 GLN A O 1
ATOM 813 N N . THR A 1 113 ? 40.016 3.865 -36.367 1.00 71.69 113 THR A N 1
ATOM 814 C CA . THR A 1 113 ? 39.726 3.925 -34.924 1.00 71.69 113 THR A CA 1
ATOM 815 C C . THR A 1 113 ? 38.375 4.577 -34.641 1.00 71.69 113 THR A C 1
ATOM 817 O O . THR A 1 113 ? 37.598 4.009 -33.881 1.00 71.69 113 THR A O 1
ATOM 820 N N . TRP A 1 114 ? 38.021 5.684 -35.309 1.00 73.25 114 TRP A N 1
ATOM 821 C CA . TRP A 1 114 ? 36.700 6.312 -35.145 1.00 73.25 114 TRP A CA 1
ATOM 822 C C . TRP A 1 114 ? 35.549 5.385 -35.560 1.00 73.25 114 TRP A C 1
ATOM 824 O O . TRP A 1 114 ? 34.494 5.385 -34.929 1.00 73.25 114 TRP A O 1
ATOM 834 N N . GLN A 1 115 ? 35.734 4.568 -36.603 1.00 75.19 115 GLN A N 1
ATOM 835 C CA . GLN A 1 115 ? 34.733 3.582 -37.024 1.00 75.19 115 GLN A CA 1
ATOM 836 C C . GLN A 1 115 ? 34.568 2.457 -35.996 1.00 75.19 115 GLN A C 1
ATOM 838 O O . GLN A 1 115 ? 33.436 2.099 -35.666 1.00 75.19 115 GLN A O 1
ATOM 843 N N . VAL A 1 116 ? 35.671 1.932 -35.454 1.00 79.88 116 VAL A N 1
ATOM 844 C CA . VAL A 1 116 ? 35.649 0.905 -34.400 1.00 79.88 116 VAL A CA 1
ATOM 845 C C . VAL A 1 116 ? 35.030 1.457 -33.114 1.00 79.88 116 VAL A C 1
ATOM 847 O O . VAL A 1 116 ? 34.186 0.799 -32.509 1.00 79.88 116 VAL A O 1
ATOM 850 N N . GLU A 1 117 ? 35.367 2.686 -32.726 1.00 81.94 117 GLU A N 1
ATOM 851 C CA . GLU A 1 117 ? 34.781 3.372 -31.570 1.00 81.94 117 GLU A CA 1
ATOM 852 C C . GLU A 1 117 ? 33.286 3.642 -31.761 1.00 81.94 117 GLU A C 1
ATOM 854 O O . GLU A 1 117 ? 32.491 3.391 -30.854 1.00 81.94 117 GLU A O 1
ATOM 859 N N . ALA A 1 118 ? 32.864 4.077 -32.951 1.00 84.94 118 ALA A N 1
ATOM 860 C CA . ALA A 1 118 ? 31.453 4.277 -33.266 1.00 84.94 118 ALA A CA 1
ATOM 861 C C . ALA A 1 118 ? 30.669 2.954 -33.249 1.00 84.94 118 ALA A C 1
ATOM 863 O O . ALA A 1 118 ? 29.544 2.902 -32.745 1.00 84.94 118 ALA A O 1
ATOM 864 N N . GLN A 1 119 ? 31.249 1.865 -33.759 1.00 88.06 119 GLN A N 1
ATOM 865 C CA . GLN A 1 119 ? 30.651 0.531 -33.677 1.00 88.06 119 GLN A CA 1
ATOM 866 C C . GLN A 1 119 ? 30.568 0.041 -32.228 1.00 88.06 119 GLN A C 1
ATOM 868 O O . GLN A 1 119 ? 29.510 -0.436 -31.809 1.00 88.06 119 GLN A O 1
ATOM 873 N N . ALA A 1 120 ? 31.628 0.221 -31.439 1.00 89.25 120 ALA A N 1
ATOM 874 C CA . ALA A 1 120 ? 31.637 -0.102 -30.017 1.00 89.25 120 ALA A CA 1
ATOM 875 C C . ALA A 1 120 ? 30.573 0.705 -29.254 1.00 89.25 120 ALA A C 1
ATOM 877 O O . ALA A 1 120 ? 29.807 0.135 -28.478 1.00 89.25 120 ALA A O 1
ATOM 878 N N . ALA A 1 121 ? 30.431 2.003 -29.533 1.00 92.31 121 ALA A N 1
ATOM 879 C CA . ALA A 1 121 ? 29.395 2.848 -28.945 1.00 92.31 121 ALA A CA 1
ATOM 880 C C . ALA A 1 121 ? 27.978 2.359 -29.295 1.00 92.31 121 ALA A C 1
ATOM 882 O O . ALA A 1 121 ? 27.120 2.263 -28.413 1.00 92.31 121 ALA A O 1
ATOM 883 N N . ARG A 1 122 ? 27.729 1.967 -30.553 1.00 92.44 122 ARG A N 1
ATOM 884 C CA . ARG A 1 122 ? 26.446 1.372 -30.983 1.00 92.44 122 ARG A CA 1
ATOM 885 C C . ARG A 1 122 ? 26.158 0.048 -30.272 1.00 92.44 122 ARG A C 1
ATOM 887 O O . ARG A 1 122 ? 25.022 -0.193 -29.851 1.00 92.44 122 ARG A O 1
ATOM 894 N N . GLN A 1 123 ? 27.168 -0.806 -30.110 1.00 94.62 123 GLN A N 1
ATOM 895 C CA . GLN A 1 123 ? 27.037 -2.073 -29.388 1.00 94.62 123 GLN A CA 1
ATOM 896 C C . GLN A 1 123 ? 26.739 -1.844 -27.904 1.00 94.62 123 GLN A C 1
ATOM 898 O O . GLN A 1 123 ? 25.804 -2.443 -27.371 1.00 94.62 123 GLN A O 1
ATOM 903 N N . ILE A 1 124 ? 27.466 -0.933 -27.251 1.00 95.25 124 ILE A N 1
ATOM 904 C CA . ILE A 1 124 ? 27.237 -0.548 -25.853 1.00 95.25 124 ILE A CA 1
ATOM 905 C C . ILE A 1 124 ? 25.819 -0.002 -25.681 1.00 95.25 124 ILE A C 1
ATOM 907 O O . ILE A 1 124 ? 25.107 -0.435 -24.774 1.00 95.25 124 ILE A O 1
ATOM 911 N N . HIS A 1 125 ? 25.370 0.887 -26.570 1.00 96.44 125 HIS A N 1
ATOM 912 C CA . HIS A 1 125 ? 24.007 1.414 -26.552 1.00 96.44 125 HIS A CA 1
ATOM 913 C C . HIS A 1 125 ? 22.966 0.291 -26.677 1.00 96.44 125 HIS A C 1
ATOM 915 O O . HIS A 1 125 ? 22.050 0.193 -25.862 1.00 96.44 125 HIS A O 1
ATOM 921 N N . THR A 1 126 ? 23.147 -0.619 -27.638 1.00 97.25 126 THR A N 1
ATOM 922 C CA . THR A 1 126 ? 22.249 -1.764 -27.856 1.00 97.25 126 THR A CA 1
ATOM 923 C C . THR A 1 126 ? 22.189 -2.682 -26.634 1.00 97.25 126 THR A C 1
ATOM 925 O O . THR A 1 126 ? 21.108 -3.097 -26.213 1.00 97.25 126 THR A O 1
ATOM 928 N N . MET A 1 127 ? 23.336 -2.988 -26.026 1.00 97.19 127 MET A N 1
ATOM 929 C CA . MET A 1 127 ? 23.417 -3.813 -24.820 1.00 97.19 127 MET A CA 1
ATOM 930 C C . MET A 1 127 ? 22.788 -3.121 -23.607 1.00 97.19 127 MET A C 1
ATOM 932 O O . MET A 1 127 ? 22.047 -3.752 -22.849 1.00 97.19 127 MET A O 1
ATOM 936 N N . SER A 1 128 ? 23.030 -1.819 -23.447 1.00 97.56 128 SER A N 1
ATOM 937 C CA . SER A 1 128 ? 22.418 -1.002 -22.398 1.00 97.56 128 SER A CA 1
ATOM 938 C C . SER A 1 128 ? 20.894 -0.982 -22.528 1.00 97.56 128 SER A C 1
ATOM 940 O O . SER A 1 128 ? 20.184 -1.239 -21.551 1.00 97.56 128 SER A O 1
ATOM 942 N N . GLU A 1 129 ? 20.382 -0.795 -23.745 1.00 97.81 129 GLU A N 1
ATOM 943 C CA . GLU A 1 129 ? 18.949 -0.775 -24.030 1.00 97.81 129 GLU A CA 1
ATOM 944 C C . GLU A 1 129 ? 18.302 -2.149 -23.806 1.00 97.81 129 GLU A C 1
ATOM 946 O O . GLU A 1 129 ? 17.256 -2.256 -23.162 1.00 97.81 129 GLU A O 1
ATOM 951 N N . ARG A 1 130 ? 18.961 -3.240 -24.215 1.00 97.75 130 ARG A N 1
ATOM 952 C CA . ARG A 1 130 ? 18.515 -4.605 -23.880 1.00 97.75 130 ARG A CA 1
ATOM 953 C C . ARG A 1 130 ? 18.413 -4.803 -22.369 1.00 97.75 130 ARG A C 1
ATOM 955 O O . ARG A 1 130 ? 17.408 -5.327 -21.883 1.00 97.75 130 ARG A O 1
ATOM 962 N N . ARG A 1 131 ? 19.411 -4.342 -21.609 1.00 97.94 131 ARG A N 1
ATOM 963 C CA . ARG A 1 131 ? 19.414 -4.425 -20.141 1.00 97.94 131 ARG A CA 1
ATOM 964 C C . ARG A 1 131 ? 18.336 -3.544 -19.509 1.00 97.94 131 ARG A C 1
ATOM 966 O O . ARG A 1 131 ? 17.750 -3.935 -18.500 1.00 97.94 131 ARG A O 1
ATOM 973 N N . ARG A 1 132 ? 18.054 -2.364 -20.069 1.00 98.00 132 ARG A N 1
ATOM 974 C CA . ARG A 1 132 ? 16.933 -1.503 -19.654 1.00 98.00 132 ARG A CA 1
ATOM 975 C C . ARG A 1 132 ? 15.596 -2.221 -19.863 1.00 98.00 132 ARG A C 1
ATOM 977 O O . ARG A 1 132 ? 14.814 -2.311 -18.922 1.00 98.00 132 ARG A O 1
ATOM 984 N N . ARG A 1 133 ? 15.363 -2.801 -21.045 1.00 97.19 133 ARG A N 1
ATOM 985 C CA . ARG A 1 133 ? 14.138 -3.563 -21.359 1.00 97.19 133 ARG A CA 1
ATOM 986 C C . ARG A 1 133 ? 13.976 -4.805 -20.491 1.00 97.19 133 ARG A C 1
ATOM 988 O O . ARG A 1 133 ? 12.859 -5.140 -20.112 1.00 97.19 133 ARG A O 1
ATOM 995 N N . TRP A 1 134 ? 15.071 -5.500 -20.180 1.00 97.88 134 TRP A N 1
ATOM 996 C CA . TRP A 1 134 ? 15.040 -6.642 -19.266 1.00 97.88 134 TRP A CA 1
ATOM 997 C C . TRP A 1 134 ? 14.600 -6.223 -17.861 1.00 97.88 134 TRP A C 1
ATOM 999 O O . TRP A 1 134 ? 13.641 -6.787 -17.350 1.00 97.88 134 TRP A O 1
ATOM 1009 N N . ARG A 1 135 ? 15.205 -5.164 -17.302 1.00 97.81 135 ARG A N 1
ATOM 1010 C CA . ARG A 1 135 ? 14.794 -4.603 -16.004 1.00 97.81 135 ARG A CA 1
ATOM 1011 C C . ARG A 1 135 ? 13.321 -4.195 -15.991 1.00 97.81 135 ARG A C 1
ATOM 1013 O O . ARG A 1 135 ? 12.615 -4.512 -15.046 1.00 97.81 135 ARG A O 1
ATOM 1020 N N . LEU A 1 136 ? 12.844 -3.541 -17.051 1.00 96.50 136 LEU A N 1
ATOM 1021 C CA . LEU A 1 136 ? 11.437 -3.150 -17.144 1.00 96.50 136 LEU A CA 1
ATOM 1022 C C . LEU A 1 136 ? 10.505 -4.372 -17.149 1.00 96.50 136 LEU A C 1
ATOM 1024 O O . LEU A 1 136 ? 9.509 -4.373 -16.436 1.00 96.50 136 LEU A O 1
ATOM 1028 N N . ARG A 1 137 ? 10.829 -5.420 -17.920 1.00 94.88 137 ARG A N 1
ATOM 1029 C CA . ARG A 1 137 ? 10.051 -6.672 -17.921 1.00 94.88 137 ARG A CA 1
ATOM 1030 C C . ARG A 1 137 ? 10.007 -7.312 -16.537 1.00 94.88 137 ARG A C 1
ATOM 1032 O O . ARG A 1 137 ? 8.930 -7.699 -16.105 1.00 94.88 137 ARG A O 1
ATOM 1039 N N . ASP A 1 138 ? 11.144 -7.370 -15.851 1.00 95.31 138 ASP A N 1
ATOM 1040 C CA . ASP A 1 138 ? 11.237 -7.932 -14.503 1.00 95.31 138 ASP A CA 1
ATOM 1041 C C . ASP A 1 138 ? 10.343 -7.181 -13.502 1.00 95.31 138 ASP A C 1
ATOM 1043 O O . ASP A 1 138 ? 9.560 -7.800 -12.788 1.00 95.31 138 ASP A O 1
ATOM 1047 N N . MET A 1 139 ? 10.342 -5.842 -13.528 1.00 97.00 139 MET A N 1
ATOM 1048 C CA . MET A 1 139 ? 9.444 -5.048 -12.674 1.00 97.00 139 MET A CA 1
ATOM 1049 C C . MET A 1 139 ? 7.958 -5.300 -12.970 1.00 97.00 139 MET A C 1
ATOM 1051 O O . MET A 1 139 ? 7.150 -5.334 -12.046 1.00 97.00 139 MET A O 1
ATOM 1055 N N . PHE A 1 140 ? 7.584 -5.508 -14.236 1.00 95.00 140 PHE A N 1
ATOM 1056 C CA . PHE A 1 140 ? 6.208 -5.870 -14.593 1.00 95.00 140 PHE A CA 1
ATOM 1057 C C . PHE A 1 140 ? 5.817 -7.263 -14.078 1.00 95.00 140 PHE A C 1
ATOM 1059 O O . PHE A 1 140 ? 4.689 -7.431 -13.622 1.00 95.00 140 PHE A O 1
ATOM 1066 N N . LEU A 1 141 ? 6.732 -8.237 -14.101 1.00 93.56 141 LEU A N 1
ATOM 1067 C CA . LEU A 1 141 ? 6.490 -9.570 -13.534 1.00 93.56 141 LEU A CA 1
ATOM 1068 C C . LEU A 1 141 ? 6.314 -9.505 -12.011 1.00 93.56 141 LEU A C 1
ATOM 1070 O O . LEU A 1 141 ? 5.385 -10.101 -11.468 1.00 93.56 141 LEU A O 1
ATOM 1074 N N . GLN A 1 142 ? 7.159 -8.729 -11.325 1.00 95.31 142 GLN A N 1
ATOM 1075 C CA . GLN A 1 142 ? 7.015 -8.483 -9.888 1.00 95.31 142 GLN A CA 1
ATOM 1076 C C . GLN A 1 142 ? 5.669 -7.818 -9.570 1.00 95.31 142 GLN A C 1
ATOM 1078 O O . GLN A 1 142 ? 4.977 -8.232 -8.642 1.00 95.31 142 GLN A O 1
ATOM 1083 N N . LEU A 1 143 ? 5.254 -6.828 -10.367 1.00 95.88 143 LEU A N 1
ATOM 1084 C CA . LEU A 1 143 ? 3.962 -6.168 -10.196 1.00 95.88 143 LEU A CA 1
ATOM 1085 C C . LEU A 1 143 ? 2.794 -7.147 -10.386 1.00 95.88 143 LEU A C 1
ATOM 1087 O O . LEU A 1 143 ? 1.886 -7.175 -9.562 1.00 95.88 143 LEU A O 1
ATOM 1091 N N . GLN A 1 144 ? 2.832 -8.006 -11.406 1.00 94.75 144 GLN A N 1
ATOM 1092 C CA . GLN A 1 144 ? 1.819 -9.051 -11.600 1.00 94.75 144 GLN A CA 1
ATOM 1093 C C . GLN A 1 144 ? 1.731 -10.013 -10.411 1.00 94.75 144 GLN A C 1
ATOM 1095 O O . GLN A 1 144 ? 0.631 -10.400 -10.019 1.00 94.75 144 GLN A O 1
ATOM 1100 N N . GLN A 1 145 ? 2.870 -10.378 -9.816 1.00 93.88 145 GLN A N 1
ATOM 1101 C CA . GLN A 1 145 ? 2.898 -11.221 -8.624 1.00 93.88 145 GLN A CA 1
ATOM 1102 C C . GLN A 1 145 ? 2.203 -10.539 -7.438 1.00 93.88 145 GLN A C 1
ATOM 1104 O O . GLN A 1 145 ? 1.398 -11.174 -6.760 1.00 93.88 145 GLN A O 1
ATOM 1109 N N . VAL A 1 146 ? 2.478 -9.249 -7.213 1.00 95.69 146 VAL A N 1
ATOM 1110 C CA . VAL A 1 146 ? 1.853 -8.461 -6.136 1.00 95.69 146 VAL A CA 1
ATOM 1111 C C . VAL A 1 146 ? 0.347 -8.307 -6.353 1.00 95.69 146 VAL A C 1
ATOM 1113 O O . VAL A 1 146 ? -0.414 -8.406 -5.396 1.00 95.69 146 VAL A O 1
ATOM 1116 N N . LEU A 1 147 ? -0.094 -8.141 -7.601 1.00 95.00 147 LEU A N 1
ATOM 1117 C CA . LEU A 1 147 ? -1.512 -8.037 -7.960 1.00 95.00 147 LEU A CA 1
ATOM 1118 C C . LEU A 1 147 ? -2.256 -9.384 -7.956 1.00 95.00 147 LEU A C 1
ATOM 1120 O O . LEU A 1 147 ? -3.423 -9.437 -8.332 1.00 95.00 147 LEU A O 1
ATOM 1124 N N . GLY A 1 148 ? -1.604 -10.487 -7.572 1.00 92.00 148 GLY A N 1
ATOM 1125 C CA . GLY A 1 148 ? -2.243 -11.804 -7.525 1.00 92.00 148 GLY A CA 1
ATOM 1126 C C . GLY A 1 148 ? -2.504 -12.422 -8.902 1.00 92.00 148 GLY A C 1
ATOM 1127 O O . GLY A 1 148 ? -3.334 -13.319 -9.022 1.00 92.00 148 GLY A O 1
ATOM 1128 N N . MET A 1 149 ? -1.769 -11.991 -9.933 1.00 90.00 149 MET A N 1
ATOM 1129 C CA . MET A 1 149 ? -1.876 -12.492 -11.309 1.00 90.00 149 MET A CA 1
ATOM 1130 C C . MET A 1 149 ? -0.616 -13.249 -11.794 1.00 90.00 149 MET A C 1
ATOM 1132 O O . MET A 1 149 ? -0.169 -13.020 -12.920 1.00 90.00 149 MET A O 1
ATOM 1136 N N . PRO A 1 150 ? -0.008 -14.168 -11.011 1.00 82.31 150 PRO A N 1
ATOM 1137 C CA . PRO A 1 150 ? 1.276 -14.787 -11.366 1.00 82.31 150 PRO A CA 1
ATOM 1138 C C . PRO A 1 150 ? 1.202 -15.759 -12.556 1.00 82.31 150 PRO A C 1
ATOM 1140 O O . PRO A 1 150 ? 2.230 -16.108 -13.128 1.00 82.31 150 PRO A O 1
ATOM 1143 N N . HIS A 1 151 ? 0.004 -16.217 -12.928 1.00 78.94 151 HIS A N 1
ATOM 1144 C CA . HIS A 1 151 ? -0.197 -17.230 -13.971 1.00 78.94 151 HIS A CA 1
ATOM 1145 C C . HIS A 1 151 ? -0.685 -16.655 -15.306 1.00 78.94 151 HIS A C 1
ATOM 1147 O O . HIS A 1 151 ? -0.932 -17.412 -16.244 1.00 78.94 151 HIS A O 1
ATOM 1153 N N . VAL A 1 152 ? -0.814 -15.330 -15.420 1.00 79.69 152 VAL A N 1
ATOM 1154 C CA . VAL A 1 152 ? -1.325 -14.704 -16.641 1.00 79.69 152 VAL A CA 1
ATOM 1155 C C . VAL A 1 152 ? -0.151 -14.328 -17.546 1.00 79.69 152 VAL A C 1
ATOM 1157 O O . VAL A 1 152 ? 0.464 -13.273 -17.419 1.00 79.69 152 VAL A O 1
ATOM 1160 N N . SER A 1 153 ? 0.189 -15.237 -18.460 1.00 72.25 153 SER A N 1
ATOM 1161 C CA . SER A 1 153 ? 1.386 -15.159 -19.312 1.00 72.25 153 SER A CA 1
ATOM 1162 C C . SER A 1 153 ? 1.330 -14.070 -20.392 1.00 72.25 153 SER A C 1
ATOM 1164 O O . SER A 1 153 ? 2.366 -13.703 -20.948 1.00 72.25 153 SER A O 1
ATOM 1166 N N . ARG A 1 154 ? 0.139 -13.538 -20.698 1.00 80.12 154 ARG A N 1
ATOM 1167 C CA . ARG A 1 154 ? -0.086 -12.553 -21.769 1.00 80.12 154 ARG A CA 1
ATOM 1168 C C . ARG A 1 154 ? -1.039 -11.446 -21.328 1.00 80.12 154 ARG A C 1
ATOM 1170 O O . ARG A 1 154 ? -2.162 -11.342 -21.805 1.00 80.12 154 ARG A O 1
ATOM 1177 N N . VAL A 1 155 ? -0.575 -10.608 -20.407 1.00 87.44 155 VAL A N 1
ATOM 1178 C CA . VAL A 1 155 ? -1.296 -9.394 -19.999 1.00 87.44 155 VAL A CA 1
ATOM 1179 C C . VAL A 1 155 ? -0.691 -8.184 -20.694 1.00 87.44 155 VAL A C 1
ATOM 1181 O O . VAL A 1 155 ? 0.534 -8.045 -20.761 1.00 87.44 155 VAL A O 1
ATOM 1184 N N . SER A 1 156 ? -1.533 -7.280 -21.191 1.00 93.75 156 SER A N 1
ATOM 1185 C CA . SER A 1 156 ? -1.053 -6.008 -21.727 1.00 93.75 156 SER A CA 1
ATOM 1186 C C . SER A 1 156 ? -0.439 -5.155 -20.607 1.00 93.75 156 SER A C 1
ATOM 1188 O O . SER A 1 156 ? -0.920 -5.141 -19.473 1.00 93.75 156 SER A O 1
ATOM 1190 N N . ARG A 1 157 ? 0.631 -4.405 -20.912 1.00 93.38 157 ARG A N 1
ATOM 1191 C CA . ARG A 1 157 ? 1.263 -3.503 -19.924 1.00 93.38 157 ARG A CA 1
ATOM 1192 C C . ARG A 1 157 ? 0.263 -2.497 -19.361 1.00 93.38 157 ARG A C 1
ATOM 1194 O O . ARG A 1 157 ? 0.286 -2.223 -18.170 1.00 93.38 157 ARG A O 1
ATOM 1201 N N . TYR A 1 158 ? -0.620 -1.986 -20.218 1.00 95.88 158 TYR A N 1
ATOM 1202 C CA . TYR A 1 158 ? -1.685 -1.072 -19.825 1.00 95.88 158 TYR A CA 1
ATOM 1203 C C . TYR A 1 158 ? -2.617 -1.699 -18.782 1.00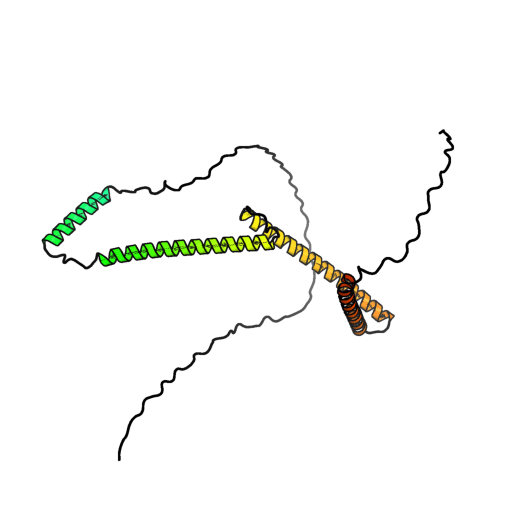 95.88 158 TYR A C 1
ATOM 1205 O O . TYR A 1 158 ? -2.850 -1.087 -17.746 1.00 95.88 158 TYR A O 1
ATOM 1213 N N . TYR A 1 159 ? -3.083 -2.932 -19.004 1.00 95.31 159 TYR A N 1
ATOM 1214 C CA . TYR A 1 159 ? -3.966 -3.607 -18.054 1.00 95.31 159 TYR A CA 1
ATOM 1215 C C . TYR A 1 159 ? -3.290 -3.826 -16.697 1.00 95.31 159 TYR A C 1
ATOM 1217 O O . TYR A 1 159 ? -3.902 -3.549 -15.674 1.00 95.31 159 TYR A O 1
ATOM 1225 N N . VAL A 1 160 ? -2.017 -4.250 -16.668 1.00 96.12 160 VAL A N 1
ATOM 1226 C CA . VAL A 1 160 ? -1.277 -4.404 -15.398 1.00 96.12 160 VAL A CA 1
ATOM 1227 C C . VAL A 1 160 ? -1.214 -3.079 -14.632 1.00 96.12 160 VAL A C 1
ATOM 1229 O O . VAL A 1 160 ? -1.417 -3.059 -13.423 1.00 96.12 160 VAL A O 1
ATOM 1232 N N . LEU A 1 161 ? -0.955 -1.968 -15.327 1.00 97.69 161 LEU A N 1
ATOM 1233 C CA . LEU A 1 161 ? -0.906 -0.643 -14.705 1.00 97.69 161 LEU A CA 1
ATOM 1234 C C . LEU A 1 161 ? -2.284 -0.174 -14.226 1.00 97.69 161 LEU A C 1
ATOM 1236 O O . LEU A 1 161 ? -2.381 0.369 -13.131 1.00 97.69 161 LEU A O 1
ATOM 1240 N N . LYS A 1 162 ? -3.341 -0.410 -15.010 1.00 97.38 162 LYS A N 1
ATOM 1241 C CA . LYS A 1 162 ? -4.719 -0.093 -14.620 1.00 97.38 162 LYS A CA 1
ATOM 1242 C C . LYS A 1 162 ? -5.123 -0.871 -13.368 1.00 97.38 162 LYS A C 1
ATOM 1244 O O . LYS A 1 162 ? -5.508 -0.265 -12.379 1.00 97.38 162 LYS A O 1
ATOM 1249 N N . GLN A 1 163 ? -4.916 -2.187 -13.375 1.00 96.75 163 GLN A N 1
ATOM 1250 C CA . GLN A 1 163 ? -5.204 -3.046 -12.229 1.00 96.75 163 GLN A CA 1
ATOM 1251 C C . GLN A 1 163 ? -4.419 -2.615 -10.982 1.00 96.75 163 GLN A C 1
ATOM 1253 O O . GLN A 1 163 ? -4.943 -2.681 -9.875 1.00 96.75 163 GLN A O 1
ATOM 1258 N N . ALA A 1 164 ? -3.175 -2.150 -11.144 1.00 98.19 164 ALA A N 1
ATOM 1259 C CA . ALA A 1 164 ? -2.395 -1.613 -10.033 1.00 98.19 164 ALA A CA 1
ATOM 1260 C C . ALA A 1 164 ? -3.007 -0.342 -9.436 1.00 98.19 164 ALA A C 1
ATOM 1262 O O . ALA A 1 164 ? -3.027 -0.199 -8.217 1.00 98.19 164 ALA A O 1
ATOM 1263 N N . LEU A 1 165 ? -3.501 0.572 -10.275 1.00 98.38 165 LEU A N 1
ATOM 1264 C CA . LEU A 1 165 ? -4.181 1.779 -9.807 1.00 98.38 165 LEU A CA 1
ATOM 1265 C C . LEU A 1 165 ? -5.476 1.434 -9.072 1.00 98.38 165 LEU A C 1
ATOM 1267 O O . LEU A 1 165 ? -5.685 1.932 -7.966 1.00 98.38 165 LEU A O 1
ATOM 1271 N N . ASP A 1 166 ? -6.284 0.546 -9.648 1.00 98.00 166 ASP A N 1
ATOM 1272 C CA . ASP A 1 166 ? -7.547 0.102 -9.059 1.00 98.00 166 ASP A CA 1
ATOM 1273 C C . ASP A 1 166 ? -7.305 -0.582 -7.698 1.00 98.00 166 ASP A C 1
ATOM 1275 O O . ASP A 1 166 ? -7.977 -0.275 -6.713 1.00 98.00 166 ASP A O 1
ATOM 1279 N N . GLU A 1 167 ? -6.285 -1.442 -7.594 1.00 98.12 167 GLU A N 1
ATOM 1280 C CA . GLU A 1 167 ? -5.922 -2.104 -6.334 1.00 98.12 167 GLU A CA 1
ATOM 1281 C C . GLU A 1 167 ? -5.414 -1.106 -5.282 1.00 98.12 167 GLU A C 1
ATOM 1283 O O . GLU A 1 167 ? -5.789 -1.195 -4.112 1.00 98.12 167 GLU A O 1
ATOM 1288 N N . ILE A 1 168 ? -4.596 -0.120 -5.670 1.00 98.44 168 ILE A N 1
ATOM 1289 C CA . ILE A 1 168 ? -4.146 0.935 -4.748 1.00 98.44 168 ILE A CA 1
ATOM 1290 C C . ILE A 1 168 ? -5.351 1.706 -4.198 1.00 98.44 168 ILE A C 1
ATOM 1292 O O . ILE A 1 168 ? -5.431 1.910 -2.986 1.00 98.44 168 ILE A O 1
ATOM 1296 N N . GLN A 1 169 ? -6.295 2.103 -5.054 1.00 98.56 169 GLN A N 1
ATOM 1297 C CA . GLN A 1 169 ? -7.501 2.822 -4.634 1.00 98.56 169 GLN A CA 1
ATOM 1298 C C . GLN A 1 169 ? -8.357 1.974 -3.687 1.00 98.56 169 GLN A C 1
ATOM 1300 O O . GLN A 1 169 ? -8.680 2.418 -2.584 1.00 98.56 169 GLN A O 1
ATOM 1305 N N . ALA A 1 170 ? -8.624 0.717 -4.047 1.00 98.25 170 ALA A N 1
ATOM 1306 C CA . ALA A 1 170 ? -9.385 -0.204 -3.208 1.00 98.25 170 ALA A CA 1
ATOM 1307 C C . ALA A 1 170 ? -8.727 -0.424 -1.831 1.00 98.25 170 ALA A C 1
ATOM 1309 O O . ALA A 1 170 ? -9.411 -0.503 -0.802 1.00 98.25 170 ALA A O 1
ATOM 1310 N N . LEU A 1 171 ? -7.392 -0.506 -1.776 1.00 98.50 171 LEU A N 1
ATOM 1311 C CA . LEU A 1 171 ? -6.650 -0.617 -0.520 1.00 98.50 171 LEU A CA 1
ATOM 1312 C C . LEU A 1 171 ? -6.735 0.659 0.322 1.00 98.50 171 LEU A C 1
ATOM 1314 O O . LEU A 1 171 ? -6.894 0.549 1.539 1.00 98.50 171 LEU A O 1
ATOM 1318 N N . VAL A 1 172 ? -6.673 1.844 -0.291 1.00 98.75 172 VAL A N 1
ATOM 1319 C CA . VAL A 1 172 ? -6.849 3.127 0.409 1.00 98.75 172 VAL A CA 1
ATOM 1320 C C . VAL A 1 172 ? -8.239 3.204 1.040 1.00 98.75 172 VAL A C 1
ATOM 1322 O O . VAL A 1 172 ? -8.342 3.367 2.257 1.00 98.75 172 VAL A O 1
ATOM 1325 N N . GLU A 1 173 ? -9.298 2.956 0.271 1.00 98.56 173 GLU A N 1
ATOM 1326 C CA . GLU A 1 173 ? -10.678 2.953 0.779 1.00 98.56 173 GLU A CA 1
ATOM 1327 C C . GLU A 1 173 ? -10.867 1.936 1.916 1.00 98.56 173 GLU A C 1
ATOM 1329 O O . GLU A 1 173 ? -11.523 2.184 2.938 1.00 98.56 173 GLU A O 1
ATOM 1334 N N . LYS A 1 174 ? -10.252 0.755 1.777 1.00 98.56 174 LYS A N 1
ATOM 1335 C CA . LYS A 1 174 ? -10.284 -0.282 2.810 1.00 98.56 174 LYS A CA 1
ATOM 1336 C C . LYS A 1 174 ? -9.572 0.167 4.083 1.00 98.56 174 LYS A C 1
ATOM 1338 O O . LYS A 1 174 ? -10.080 -0.132 5.170 1.00 98.56 174 LYS A O 1
ATOM 1343 N N . CYS A 1 175 ? -8.429 0.840 3.969 1.00 98.69 175 CYS A N 1
ATOM 1344 C CA . CYS A 1 175 ? -7.704 1.412 5.099 1.00 98.69 175 CYS A CA 1
ATOM 1345 C C . CYS A 1 175 ? -8.566 2.446 5.823 1.00 98.69 175 CYS A C 1
ATOM 1347 O O . CYS A 1 175 ? -8.817 2.272 7.015 1.00 98.69 175 CYS A O 1
ATOM 1349 N N . GLU A 1 176 ? -9.127 3.420 5.109 1.00 98.69 176 GLU A N 1
ATOM 1350 C CA . GLU A 1 176 ? -9.989 4.460 5.686 1.00 98.69 176 GLU A CA 1
ATOM 1351 C C . GLU A 1 176 ? -11.198 3.863 6.419 1.00 98.69 176 GLU A C 1
ATOM 1353 O O . GLU A 1 176 ? -11.480 4.176 7.581 1.00 98.69 176 GLU A O 1
ATOM 1358 N N . ARG A 1 177 ? -11.884 2.900 5.795 1.00 98.62 177 ARG A N 1
ATOM 1359 C CA . ARG A 1 177 ? -13.021 2.209 6.418 1.00 98.62 177 ARG A CA 1
ATOM 1360 C C . ARG A 1 177 ? -12.612 1.450 7.686 1.00 98.62 177 ARG A C 1
ATOM 1362 O O . ARG A 1 177 ? -13.383 1.381 8.653 1.00 98.62 177 ARG A O 1
ATOM 1369 N N . LEU A 1 178 ? -11.439 0.814 7.688 1.00 98.69 178 LEU A N 1
ATOM 1370 C CA . LEU A 1 178 ? -10.917 0.100 8.856 1.00 98.69 178 LEU A CA 1
ATOM 1371 C C . LEU A 1 178 ? -10.493 1.061 9.968 1.00 98.69 178 LEU A C 1
ATOM 1373 O O . LEU A 1 178 ? -10.760 0.773 11.137 1.00 98.69 178 LEU A O 1
ATOM 1377 N N . GLU A 1 179 ? -9.899 2.198 9.626 1.00 98.62 179 GLU A N 1
ATOM 1378 C CA . GLU A 1 179 ? -9.550 3.260 10.566 1.00 98.62 179 GLU A CA 1
ATOM 1379 C C . GLU A 1 179 ? -10.793 3.845 11.229 1.00 98.62 179 GLU A C 1
ATOM 1381 O O . GLU A 1 179 ? -10.862 3.928 12.456 1.00 98.62 179 GLU A O 1
ATOM 1386 N N . GLU A 1 180 ? -11.831 4.126 10.450 1.00 98.56 180 GLU A N 1
ATOM 1387 C CA . GLU A 1 180 ? -13.101 4.628 10.959 1.00 98.56 180 GLU A CA 1
ATOM 1388 C C . GLU A 1 180 ? -13.788 3.596 11.876 1.00 98.56 180 GLU A C 1
ATOM 1390 O O . GLU A 1 180 ? -14.281 3.919 12.964 1.00 98.56 180 GLU A O 1
ATOM 1395 N N . LYS A 1 181 ? -13.744 2.307 11.511 1.00 98.56 181 LYS A N 1
ATOM 1396 C CA . LYS A 1 181 ? -14.218 1.220 12.384 1.00 98.56 181 LYS A CA 1
ATOM 1397 C C . LYS A 1 181 ? -13.404 1.144 13.680 1.00 98.56 181 LYS A C 1
ATOM 1399 O O . LYS A 1 181 ? -13.988 1.004 14.759 1.00 98.56 181 LYS A O 1
ATOM 1404 N N . LYS A 1 182 ? -12.073 1.248 13.603 1.00 98.56 182 LYS A N 1
ATOM 1405 C CA . LYS A 1 182 ? -11.173 1.263 14.767 1.00 98.56 182 LYS A CA 1
ATOM 1406 C C . LYS A 1 182 ? -11.491 2.448 15.677 1.00 98.56 182 LYS A C 1
ATOM 1408 O O . LYS A 1 182 ? -11.604 2.255 16.890 1.00 98.56 182 LYS A O 1
ATOM 1413 N N . ARG A 1 183 ? -11.697 3.641 15.114 1.00 98.56 183 ARG A N 1
ATOM 1414 C CA . ARG A 1 183 ? -12.049 4.865 15.844 1.00 98.56 183 ARG A CA 1
ATOM 1415 C C . ARG A 1 183 ? -13.355 4.685 16.612 1.00 98.56 183 ARG A C 1
ATOM 1417 O O . ARG A 1 183 ? -13.366 4.854 17.831 1.00 98.56 183 ARG A O 1
ATOM 1424 N N . ARG A 1 184 ? -14.423 4.229 15.946 1.00 98.44 184 ARG A N 1
ATOM 1425 C CA . ARG A 1 184 ? -15.728 3.965 16.583 1.00 98.44 184 ARG A CA 1
ATOM 1426 C C . ARG A 1 184 ? -15.640 2.943 17.715 1.00 98.44 184 ARG A C 1
ATOM 1428 O O . ARG A 1 184 ? -16.194 3.160 18.791 1.00 98.44 184 ARG A O 1
ATOM 1435 N N . MET A 1 185 ? -14.927 1.838 17.506 1.00 98.50 185 MET A N 1
ATOM 1436 C CA . MET A 1 185 ? -14.756 0.815 18.545 1.00 98.50 185 MET A CA 1
ATOM 1437 C C . MET A 1 185 ? -13.922 1.327 19.726 1.00 98.50 185 MET A C 1
ATOM 1439 O O . MET A 1 185 ? -14.243 1.038 20.877 1.00 98.50 185 MET A O 1
ATOM 1443 N N . THR A 1 186 ? -12.895 2.136 19.461 1.00 98.19 186 THR A N 1
ATOM 1444 C CA . THR A 1 186 ? -12.059 2.754 20.502 1.00 98.19 186 THR A CA 1
ATOM 1445 C C . THR A 1 186 ? -12.865 3.738 21.347 1.00 98.19 186 THR A C 1
ATOM 1447 O O . THR A 1 186 ? -12.773 3.710 22.573 1.00 98.19 186 THR A O 1
ATOM 1450 N N . GLN A 1 187 ? -13.726 4.544 20.719 1.00 98.50 187 GLN A N 1
ATOM 1451 C CA . GLN A 1 187 ? -14.632 5.451 21.426 1.00 98.50 187 GLN A CA 1
ATOM 1452 C C . GLN A 1 187 ? -15.624 4.689 22.313 1.00 98.50 187 GLN A C 1
ATOM 1454 O O . GLN A 1 187 ? -15.757 5.009 23.494 1.00 98.50 187 GLN A O 1
ATOM 1459 N N . LYS A 1 188 ? -16.259 3.630 21.790 1.00 98.44 188 LYS A N 1
ATOM 1460 C CA . LYS A 1 188 ? -17.143 2.758 22.584 1.00 98.44 188 LYS A CA 1
ATOM 1461 C C . LYS A 1 188 ? -16.409 2.138 23.774 1.00 98.44 188 LYS A C 1
ATOM 1463 O O . LYS A 1 188 ? -16.922 2.158 24.889 1.00 98.44 188 LYS A O 1
ATOM 1468 N N . ARG A 1 189 ? -15.186 1.640 23.560 1.00 97.75 189 ARG A N 1
ATOM 1469 C CA . ARG A 1 189 ? -14.334 1.104 24.631 1.00 97.75 189 ARG A CA 1
ATOM 1470 C C . ARG A 1 189 ? -14.074 2.150 25.718 1.00 97.75 189 ARG A C 1
ATOM 1472 O O . ARG A 1 189 ? -14.198 1.818 26.891 1.00 97.75 189 ARG A O 1
ATOM 1479 N N . ALA A 1 190 ? -13.751 3.390 25.349 1.00 98.00 190 ALA A N 1
ATOM 1480 C CA . ALA A 1 190 ? -13.518 4.469 26.311 1.00 98.00 190 ALA A CA 1
ATOM 1481 C C . ALA A 1 190 ? -14.772 4.788 27.144 1.00 98.00 190 ALA A C 1
ATOM 1483 O O . ALA A 1 190 ? -14.679 4.949 28.357 1.00 98.00 190 ALA A O 1
ATOM 1484 N N . VAL A 1 191 ? -15.955 4.810 26.518 1.00 98.31 191 VAL A N 1
ATOM 1485 C CA . VAL A 1 191 ? -17.230 4.986 27.235 1.00 98.31 191 VAL A CA 1
ATOM 1486 C C . VAL A 1 191 ? -17.450 3.861 28.247 1.00 98.31 191 VAL A C 1
ATOM 1488 O O . VAL A 1 191 ? -17.749 4.138 29.405 1.00 98.31 191 VAL A O 1
ATOM 1491 N N . TYR A 1 192 ? -17.251 2.599 27.856 1.00 98.31 192 TYR A N 1
ATOM 1492 C CA . TYR A 1 192 ? -17.418 1.481 28.786 1.00 98.31 192 TYR A CA 1
ATOM 1493 C C . TYR A 1 192 ? -16.413 1.504 29.934 1.00 98.31 192 TYR A C 1
ATOM 1495 O O . TYR A 1 192 ? -16.795 1.211 31.062 1.00 98.31 192 TYR A O 1
ATOM 1503 N N . ILE A 1 193 ? -15.158 1.880 29.683 1.00 98.19 193 ILE A N 1
ATOM 1504 C CA . ILE A 1 193 ? -14.153 2.014 30.744 1.00 98.19 193 ILE A CA 1
ATOM 1505 C C . ILE A 1 193 ? -14.595 3.064 31.764 1.00 98.19 193 ILE A C 1
ATOM 1507 O O . ILE A 1 193 ? -14.636 2.745 32.950 1.00 98.19 193 ILE A O 1
ATOM 1511 N N . ARG A 1 194 ? -15.032 4.247 31.310 1.00 98.25 194 ARG A N 1
ATOM 1512 C CA . ARG A 1 194 ? -15.598 5.289 32.183 1.00 98.25 194 ARG A CA 1
ATOM 1513 C C . ARG A 1 194 ? -16.776 4.781 33.011 1.00 98.25 194 ARG A C 1
ATOM 1515 O O . ARG A 1 194 ? -16.818 4.976 34.222 1.00 98.25 194 ARG A O 1
ATOM 1522 N N . MET A 1 195 ? -17.717 4.081 32.377 1.00 98.31 195 MET A N 1
ATOM 1523 C CA . MET A 1 195 ? -18.885 3.526 33.070 1.00 98.31 195 MET A CA 1
ATOM 1524 C C . MET A 1 195 ? -18.499 2.468 34.112 1.00 98.31 195 MET A C 1
ATOM 1526 O O . MET A 1 195 ? -19.079 2.428 35.196 1.00 98.31 195 MET A O 1
ATOM 1530 N N . ILE A 1 196 ? -17.532 1.601 33.803 1.00 97.94 196 ILE A N 1
ATOM 1531 C CA . ILE A 1 196 ? -17.043 0.581 34.738 1.00 97.94 196 ILE A CA 1
ATOM 1532 C C . ILE A 1 196 ? -16.300 1.249 35.895 1.00 97.94 196 ILE A C 1
ATOM 1534 O O . ILE A 1 196 ? -16.524 0.864 37.042 1.00 97.94 196 ILE A O 1
ATOM 1538 N N . ALA A 1 197 ? -15.460 2.249 35.624 1.00 98.12 197 ALA A N 1
ATOM 1539 C CA . ALA A 1 197 ? -14.760 3.023 36.645 1.00 98.12 197 ALA A CA 1
ATOM 1540 C C . ALA A 1 197 ? -15.755 3.654 37.624 1.00 98.12 197 ALA A C 1
ATOM 1542 O O . ALA A 1 197 ? -15.677 3.404 38.825 1.00 98.12 197 ALA A O 1
ATOM 1543 N N . GLN A 1 198 ? -16.778 4.336 37.100 1.00 98.00 198 GLN A N 1
ATOM 1544 C CA . GLN A 1 198 ? -17.834 4.957 37.900 1.00 98.00 198 GLN A CA 1
ATOM 1545 C C . GLN A 1 198 ? -18.600 3.946 38.769 1.00 98.00 198 GLN A C 1
ATOM 1547 O O . GLN A 1 198 ? -18.870 4.217 39.933 1.00 98.00 198 GLN A O 1
ATOM 1552 N N . ARG A 1 199 ? -18.948 2.770 38.226 1.00 97.81 199 ARG A N 1
ATOM 1553 C CA . ARG A 1 199 ? -19.707 1.741 38.962 1.00 97.81 199 ARG A CA 1
ATOM 1554 C C . ARG A 1 199 ? -18.868 0.963 39.972 1.00 97.81 199 ARG A C 1
ATOM 1556 O O . ARG A 1 199 ? -19.404 0.488 40.964 1.00 97.81 199 ARG A O 1
ATOM 1563 N N . SER A 1 200 ? -17.582 0.765 39.687 1.00 96.44 200 SER A N 1
ATOM 1564 C CA . SER A 1 200 ? -16.694 -0.072 40.504 1.00 96.44 200 SER A CA 1
ATOM 1565 C C . SER A 1 200 ? -15.803 0.715 41.464 1.00 96.44 200 SER A C 1
ATOM 1567 O O . SER A 1 200 ? -15.133 0.096 42.287 1.00 96.44 200 SER A O 1
ATOM 1569 N N . GLY A 1 201 ? -15.759 2.046 41.343 1.00 97.00 201 GLY A N 1
ATOM 1570 C CA . GLY A 1 201 ? -14.891 2.921 42.134 1.00 97.00 201 GLY A CA 1
ATOM 1571 C C . GLY A 1 201 ? -13.397 2.766 41.828 1.00 97.00 201 GLY A C 1
ATOM 1572 O O . GLY A 1 201 ? -12.562 3.236 42.594 1.00 97.00 201 GLY A O 1
ATOM 1573 N N . LYS A 1 202 ? -13.037 2.076 40.740 1.00 97.25 202 LYS A N 1
ATOM 1574 C CA . LYS A 1 202 ? -11.644 1.850 40.325 1.00 97.25 202 LYS A CA 1
ATOM 1575 C C . LYS A 1 202 ? -11.229 2.874 39.282 1.00 97.25 202 LYS A C 1
ATOM 1577 O O . LYS A 1 202 ? -12.059 3.312 38.490 1.00 97.25 202 LYS A O 1
ATOM 1582 N N 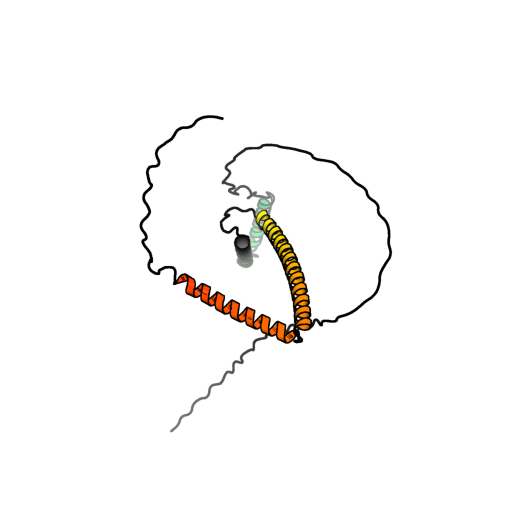. THR A 1 203 ? -9.939 3.192 39.239 1.00 97.56 203 THR A N 1
ATOM 1583 C CA . THR A 1 203 ? -9.402 4.069 38.198 1.00 97.56 203 THR A CA 1
ATOM 1584 C C . THR A 1 203 ? -9.436 3.385 36.831 1.00 97.56 203 THR A C 1
ATOM 1586 O O . THR A 1 203 ? -9.377 2.152 36.718 1.00 97.56 203 THR A O 1
ATOM 1589 N N . GLU A 1 204 ? -9.543 4.188 35.776 1.00 97.31 204 GLU A N 1
ATOM 1590 C CA . GLU A 1 204 ? -9.593 3.696 34.400 1.00 97.31 204 GLU A CA 1
ATOM 1591 C C . GLU A 1 204 ? -8.315 2.937 34.027 1.00 97.31 204 GLU A C 1
ATOM 1593 O O . GLU A 1 204 ? -8.382 1.911 33.348 1.00 97.31 204 GLU A O 1
ATOM 1598 N N . GLU A 1 205 ? -7.163 3.379 34.530 1.00 97.19 205 GLU A N 1
ATOM 1599 C CA . GLU A 1 205 ? -5.851 2.787 34.267 1.00 97.19 205 GLU A CA 1
ATOM 1600 C C . GLU A 1 205 ? -5.775 1.345 34.775 1.00 97.19 205 GLU A C 1
ATOM 1602 O O . GLU A 1 205 ? -5.328 0.458 34.048 1.00 97.19 205 GLU A O 1
ATOM 1607 N N . LEU A 1 206 ? -6.276 1.077 35.988 1.00 97.56 206 LEU A N 1
ATOM 1608 C CA . LEU A 1 206 ? -6.305 -0.275 36.554 1.00 97.56 206 LEU A CA 1
ATOM 1609 C C . LEU A 1 206 ? -7.228 -1.203 35.758 1.00 97.56 206 LEU A C 1
ATOM 1611 O O . LEU A 1 206 ? -6.918 -2.379 35.553 1.00 97.56 206 LEU A O 1
ATOM 1615 N N . ILE A 1 207 ? -8.365 -0.680 35.294 1.00 97.56 207 ILE A N 1
ATOM 1616 C CA . ILE A 1 207 ? -9.307 -1.432 34.458 1.00 97.56 207 ILE A CA 1
ATOM 1617 C C . ILE A 1 207 ? -8.661 -1.755 33.108 1.00 97.56 207 ILE A C 1
ATOM 1619 O O . ILE A 1 207 ? -8.724 -2.899 32.653 1.00 97.56 207 ILE A O 1
ATOM 1623 N N . ILE A 1 208 ? -8.011 -0.774 32.477 1.00 97.62 208 ILE A N 1
ATOM 1624 C CA . ILE A 1 208 ? -7.288 -0.951 31.216 1.00 97.62 208 ILE A CA 1
ATOM 1625 C C . ILE A 1 208 ? -6.178 -1.990 31.373 1.00 97.62 208 ILE A C 1
ATOM 1627 O O . ILE A 1 208 ? -6.120 -2.904 30.548 1.00 97.62 208 ILE A O 1
ATOM 1631 N N . GLY A 1 209 ? -5.356 -1.887 32.421 1.00 97.81 209 GLY A N 1
ATOM 1632 C CA . GLY A 1 209 ? -4.276 -2.833 32.705 1.00 97.81 209 GLY A CA 1
ATOM 1633 C C . GLY A 1 209 ? -4.803 -4.258 32.865 1.00 97.81 209 GLY A C 1
ATOM 1634 O O . GLY A 1 209 ? -4.385 -5.164 32.149 1.00 97.81 209 GLY A O 1
ATOM 1635 N N . LYS A 1 210 ? -5.844 -4.451 33.684 1.00 97.62 210 LYS A N 1
ATOM 1636 C CA . LYS A 1 210 ? -6.450 -5.777 33.866 1.00 97.62 210 LYS A CA 1
ATOM 1637 C C . LYS A 1 210 ? -7.044 -6.344 32.572 1.00 97.62 210 LYS A C 1
ATOM 1639 O O . LYS A 1 210 ? -6.938 -7.542 32.321 1.00 97.62 210 LYS A O 1
ATOM 1644 N N . LEU A 1 211 ? -7.661 -5.509 31.731 1.00 96.69 211 LEU A N 1
ATOM 1645 C CA . LEU A 1 211 ? -8.155 -5.932 30.416 1.00 96.69 211 LEU A CA 1
ATOM 1646 C C . LEU A 1 211 ? -7.010 -6.338 29.479 1.00 96.69 211 LEU A C 1
ATOM 1648 O O . LEU A 1 211 ? -7.146 -7.317 28.748 1.00 96.69 211 LEU A O 1
ATOM 1652 N N . GLN A 1 212 ? -5.893 -5.610 29.495 1.00 96.94 212 GLN A N 1
ATOM 1653 C CA . GLN A 1 212 ? -4.705 -5.957 28.713 1.00 96.94 212 GLN A CA 1
ATOM 1654 C C . GLN A 1 212 ? -4.123 -7.301 29.159 1.00 96.94 212 GLN A C 1
ATOM 1656 O O . GLN A 1 212 ? -3.856 -8.142 28.299 1.00 96.94 212 GLN A O 1
ATOM 1661 N N . ASP A 1 213 ? -4.029 -7.544 30.468 1.00 98.00 213 ASP A N 1
ATOM 1662 C CA . ASP A 1 213 ? -3.554 -8.811 31.033 1.00 98.00 213 ASP A CA 1
ATOM 1663 C C . ASP A 1 213 ? -4.454 -9.986 30.643 1.00 98.00 213 ASP A C 1
ATOM 1665 O O . ASP A 1 213 ? -3.972 -11.026 30.188 1.00 98.00 213 ASP A O 1
ATOM 1669 N N . ILE A 1 214 ? -5.778 -9.818 30.757 1.00 97.38 214 ILE A N 1
ATOM 1670 C CA . ILE A 1 214 ? -6.756 -10.837 30.345 1.00 97.38 214 ILE A CA 1
ATOM 1671 C C . ILE A 1 214 ? -6.609 -11.136 28.847 1.00 97.38 214 ILE A C 1
ATOM 1673 O O . ILE A 1 214 ? -6.505 -12.301 28.459 1.00 97.38 214 ILE A O 1
ATOM 1677 N N . CYS A 1 215 ? -6.534 -10.103 28.002 1.00 96.06 215 CYS A N 1
ATOM 1678 C CA . CYS A 1 215 ? -6.339 -10.260 26.559 1.00 96.06 215 CYS A CA 1
ATOM 1679 C C . CYS A 1 215 ? -4.995 -10.921 26.214 1.00 96.06 215 CYS A C 1
ATOM 1681 O O . CYS A 1 215 ? -4.914 -11.708 25.271 1.00 96.06 215 CYS A O 1
ATOM 1683 N N . ALA A 1 216 ? -3.920 -10.611 26.940 1.00 96.88 216 ALA A N 1
ATOM 1684 C CA . ALA A 1 216 ? -2.619 -11.247 26.757 1.00 96.88 216 ALA A CA 1
ATOM 1685 C C . ALA A 1 216 ? -2.668 -12.733 27.140 1.00 96.88 216 ALA A C 1
ATOM 1687 O O . ALA A 1 216 ? -2.273 -13.582 26.340 1.00 96.88 216 ALA A O 1
ATOM 1688 N N . LYS A 1 217 ? -3.241 -13.060 28.305 1.00 97.31 217 LYS A N 1
ATOM 1689 C CA . LYS A 1 217 ? -3.417 -14.442 28.770 1.00 97.31 217 LYS A CA 1
ATOM 1690 C C . LYS A 1 217 ? -4.241 -15.267 27.782 1.00 97.31 217 LYS A C 1
ATOM 1692 O O . LYS A 1 217 ? -3.852 -16.384 27.446 1.00 97.31 217 LYS A O 1
ATOM 1697 N N . GLN A 1 218 ? -5.335 -14.704 27.270 1.00 96.62 218 GLN A N 1
ATOM 1698 C CA . GLN A 1 218 ? -6.202 -15.373 26.302 1.00 96.62 218 GLN A CA 1
ATOM 1699 C C . GLN A 1 218 ? -5.470 -15.677 24.988 1.00 96.62 218 GLN A C 1
ATOM 1701 O O . GLN A 1 218 ? -5.527 -16.806 24.502 1.00 96.62 218 GLN A O 1
ATOM 1706 N N . ARG A 1 219 ? -4.711 -14.711 24.448 1.00 94.94 219 ARG A N 1
ATOM 1707 C CA . ARG A 1 219 ? -3.905 -14.915 23.231 1.00 94.94 219 ARG A CA 1
ATOM 1708 C C . ARG A 1 219 ? -2.878 -16.036 23.400 1.00 94.94 219 ARG A C 1
ATOM 1710 O O . ARG A 1 219 ? -2.728 -16.859 22.499 1.00 94.94 219 ARG A O 1
ATOM 1717 N N . SER A 1 220 ? -2.212 -16.109 24.552 1.00 93.69 220 SER A N 1
ATOM 1718 C CA . SER A 1 220 ? -1.254 -17.182 24.850 1.00 93.69 220 SER A CA 1
ATOM 1719 C C . SER A 1 220 ? -1.923 -18.558 24.926 1.00 93.69 220 SER A C 1
ATOM 1721 O O . SER A 1 220 ? -1.398 -19.526 24.376 1.00 93.69 220 SER A O 1
ATOM 1723 N N . LEU A 1 221 ? -3.103 -18.648 25.550 1.00 94.06 221 LEU A N 1
ATOM 1724 C CA . LEU A 1 221 ? -3.874 -19.892 25.622 1.00 94.06 221 LEU A CA 1
ATOM 1725 C C . LEU A 1 221 ? -4.361 -20.346 24.242 1.00 94.06 221 LEU A C 1
ATOM 1727 O O . LEU A 1 221 ? -4.258 -21.525 23.914 1.00 94.06 221 LEU A O 1
ATOM 1731 N N . GLU A 1 222 ? -4.848 -19.430 23.405 1.00 92.88 222 GLU A N 1
ATOM 1732 C CA . GLU A 1 222 ? -5.270 -19.745 22.036 1.00 92.88 222 GLU A CA 1
ATOM 1733 C C . GLU A 1 222 ? -4.101 -20.188 21.156 1.00 92.88 222 GLU A C 1
ATOM 1735 O O . GLU A 1 222 ? -4.243 -21.137 20.385 1.00 92.88 222 GLU A O 1
ATOM 1740 N N . ALA A 1 223 ? -2.931 -19.562 21.299 1.00 91.62 223 ALA A N 1
ATOM 1741 C CA . ALA A 1 223 ? -1.718 -20.001 20.618 1.00 91.62 223 ALA A CA 1
ATOM 1742 C C . ALA A 1 223 ? -1.317 -21.425 21.039 1.00 91.62 223 ALA A C 1
ATOM 1744 O O . ALA A 1 223 ? -0.962 -22.236 20.185 1.00 91.62 223 ALA A O 1
ATOM 1745 N N . HIS A 1 224 ? -1.430 -21.758 22.329 1.00 88.19 224 HIS A N 1
ATOM 1746 C CA . HIS A 1 224 ? -1.209 -23.121 22.820 1.00 88.19 224 HIS A CA 1
ATOM 1747 C C . HIS A 1 224 ? -2.250 -24.105 22.273 1.00 88.19 224 HIS A C 1
ATOM 1749 O O . HIS A 1 224 ? -1.885 -25.158 21.758 1.00 88.19 224 HIS A O 1
ATOM 1755 N N . ARG A 1 225 ? -3.542 -23.752 22.290 1.00 89.00 225 ARG A N 1
ATOM 1756 C CA . ARG A 1 225 ? -4.614 -24.601 21.742 1.00 89.00 225 ARG A CA 1
ATOM 1757 C C . ARG A 1 225 ? -4.424 -24.873 20.252 1.00 89.00 225 ARG A C 1
ATOM 1759 O O . ARG A 1 225 ? -4.584 -26.011 19.837 1.00 89.00 225 ARG A O 1
ATOM 1766 N N . LYS A 1 226 ? -4.017 -23.876 19.459 1.00 85.69 226 LYS A N 1
ATOM 1767 C CA . LYS A 1 226 ? -3.714 -24.054 18.027 1.00 85.69 226 LYS A CA 1
ATOM 1768 C C . LYS A 1 226 ? -2.490 -24.939 17.766 1.00 85.69 226 LYS A C 1
ATOM 1770 O O . LYS A 1 226 ? -2.395 -25.508 16.689 1.00 85.69 226 LYS A O 1
ATOM 1775 N N . ARG A 1 227 ? -1.569 -25.068 18.728 1.00 79.19 227 ARG A N 1
ATOM 1776 C CA . ARG A 1 227 ? -0.395 -25.960 18.644 1.00 79.19 227 ARG A CA 1
ATOM 1777 C C . ARG A 1 227 ? -0.671 -27.377 19.149 1.00 79.19 227 ARG A C 1
ATOM 1779 O O . ARG A 1 227 ? -0.057 -28.310 18.651 1.00 79.19 227 ARG A O 1
ATOM 1786 N N . VAL A 1 228 ? -1.589 -27.538 20.104 1.00 71.75 228 VAL A N 1
ATOM 1787 C CA . VAL A 1 228 ? -1.961 -28.840 20.690 1.00 71.75 228 VAL A CA 1
ATOM 1788 C C . VAL A 1 228 ? -3.098 -29.524 19.912 1.00 71.75 228 VAL A C 1
ATOM 1790 O O . VAL A 1 228 ? -3.095 -30.743 19.771 1.00 71.75 228 VAL A O 1
ATOM 1793 N N . ALA A 1 229 ? -4.041 -28.769 19.336 1.00 58.62 229 ALA A N 1
ATOM 1794 C CA . ALA A 1 229 ? -5.139 -29.314 18.526 1.00 58.62 229 ALA A CA 1
ATOM 1795 C C . ALA A 1 229 ? -4.709 -30.131 17.279 1.00 58.62 229 ALA A C 1
ATOM 1797 O O . ALA A 1 229 ? -5.385 -31.115 16.989 1.00 58.62 229 ALA A O 1
ATOM 1798 N N . PRO A 1 230 ? -3.593 -29.837 16.577 1.00 56.56 230 PRO A N 1
ATOM 1799 C CA . PRO A 1 230 ? -3.080 -30.696 15.506 1.00 56.56 230 PRO A CA 1
ATOM 1800 C C . PRO A 1 230 ? -2.657 -32.101 15.969 1.00 56.56 230 PRO A C 1
ATOM 1802 O O . PRO A 1 230 ? -2.452 -32.967 15.128 1.00 56.56 230 PRO A O 1
ATOM 1805 N N . GLN A 1 231 ? -2.508 -32.343 17.279 1.00 51.66 231 GLN A N 1
ATOM 1806 C CA . GLN A 1 231 ? -1.988 -33.603 17.830 1.00 51.66 231 GLN A CA 1
ATOM 1807 C C . GLN A 1 231 ? -3.057 -34.483 18.508 1.00 51.66 231 GLN A C 1
ATOM 1809 O O . GLN A 1 231 ? -2.740 -35.586 18.936 1.00 51.66 231 GLN A O 1
ATOM 1814 N N . GLN A 1 232 ? -4.319 -34.040 18.599 1.00 50.62 232 GLN A N 1
ATOM 1815 C CA . GLN A 1 232 ? -5.401 -34.787 19.275 1.00 50.62 232 GLN A CA 1
ATOM 1816 C C . GLN A 1 232 ? -6.461 -35.382 18.326 1.00 50.62 232 GLN A C 1
ATOM 1818 O O . GLN A 1 232 ? -7.456 -35.927 18.793 1.00 50.62 232 GLN A O 1
ATOM 1823 N N . ALA A 1 233 ? -6.252 -35.338 17.005 1.00 47.97 233 ALA A N 1
ATOM 1824 C CA . ALA A 1 233 ? -7.163 -35.949 16.024 1.00 47.97 233 ALA A CA 1
ATOM 1825 C C . ALA A 1 233 ? -6.989 -37.479 15.852 1.00 47.97 233 ALA A C 1
ATOM 1827 O O . ALA A 1 233 ? -7.684 -38.083 15.042 1.00 47.97 233 ALA A O 1
ATOM 1828 N N . LEU A 1 234 ? -6.089 -38.119 16.610 1.00 48.16 234 LEU A N 1
ATOM 1829 C CA . LEU A 1 234 ? -5.887 -39.574 16.624 1.00 48.16 234 LEU A CA 1
ATOM 1830 C C . LEU A 1 234 ? -5.935 -40.095 18.068 1.00 48.16 234 LEU A C 1
ATOM 1832 O O . LEU A 1 234 ? -4.910 -40.377 18.682 1.00 48.16 234 LEU A O 1
ATOM 1836 N N . GLY A 1 235 ? -7.139 -40.194 18.629 1.00 39.62 235 GLY A N 1
ATOM 1837 C CA . GLY A 1 235 ? -7.415 -40.895 19.886 1.00 39.62 235 GLY A CA 1
ATOM 1838 C C . GLY A 1 235 ? -8.574 -41.875 19.677 1.00 39.62 235 GLY A C 1
ATOM 1839 O O . GLY A 1 235 ? -9.504 -41.530 18.949 1.00 39.62 235 GLY A O 1
ATOM 1840 N N . PRO A 1 236 ? -8.522 -43.100 20.235 1.00 50.53 236 PRO A N 1
ATOM 1841 C CA . PRO A 1 236 ? -9.312 -44.219 19.747 1.00 50.53 236 PRO A CA 1
ATOM 1842 C C . PRO A 1 236 ? -10.790 -44.098 20.118 1.00 50.53 236 PRO A C 1
ATOM 1844 O O . PRO A 1 236 ? -11.162 -43.812 21.258 1.00 50.53 236 PRO A O 1
ATOM 1847 N N . ASP A 1 237 ? -11.588 -44.376 19.095 1.00 44.56 237 ASP A N 1
ATOM 1848 C CA . ASP A 1 237 ? -13.030 -44.560 19.041 1.00 44.56 237 ASP A CA 1
ATOM 1849 C C . ASP A 1 237 ? -13.583 -45.285 20.283 1.00 44.56 237 ASP A C 1
ATOM 1851 O O . ASP A 1 237 ? -13.386 -46.488 20.488 1.00 44.56 237 ASP A O 1
ATOM 1855 N N . ARG A 1 238 ? -14.262 -44.531 21.153 1.00 53.59 238 ARG A N 1
ATOM 1856 C CA . ARG A 1 238 ? -15.110 -45.091 22.203 1.00 53.59 238 ARG A CA 1
ATOM 1857 C C . ARG A 1 238 ? -16.547 -45.060 21.702 1.00 53.59 238 ARG A C 1
ATOM 1859 O O . ARG A 1 238 ? -17.078 -43.981 21.459 1.00 53.59 238 ARG A O 1
ATOM 1866 N N . ASN A 1 239 ? -17.169 -46.240 21.759 1.00 44.91 239 ASN A N 1
ATOM 1867 C CA . ASN A 1 239 ? -18.609 -46.498 21.871 1.00 44.91 239 ASN A CA 1
ATOM 1868 C C . ASN A 1 239 ? -19.292 -47.055 20.604 1.00 44.91 239 ASN A C 1
ATOM 1870 O O . ASN A 1 239 ? -20.017 -46.367 19.891 1.00 44.91 239 ASN A O 1
ATOM 1874 N N . LYS A 1 240 ? -19.125 -48.367 20.380 1.00 49.44 240 LYS A N 1
ATOM 1875 C CA . LYS A 1 240 ? -20.009 -49.157 19.511 1.00 49.44 240 LYS A CA 1
ATOM 1876 C C . LYS A 1 240 ? -21.311 -49.463 20.260 1.00 49.44 240 LYS A C 1
ATOM 1878 O O . LYS A 1 240 ? -21.384 -50.462 20.967 1.00 49.44 240 LYS A O 1
ATOM 1883 N N . ASN A 1 241 ? -22.333 -48.632 20.078 1.00 47.78 241 ASN A N 1
ATOM 1884 C CA . ASN A 1 241 ? -23.717 -49.049 20.319 1.00 47.78 241 ASN A CA 1
ATOM 1885 C C . ASN A 1 241 ? -24.314 -49.583 19.003 1.00 47.78 241 ASN A C 1
ATOM 1887 O O . ASN A 1 241 ? -24.149 -48.923 17.973 1.00 47.78 241 ASN A O 1
ATOM 1891 N N . PRO A 1 242 ? -24.989 -50.749 18.984 1.00 52.69 242 PRO A N 1
ATOM 1892 C CA . PRO A 1 242 ? -25.572 -51.284 17.760 1.00 52.69 242 PRO A CA 1
ATOM 1893 C C . PRO A 1 242 ? -26.835 -50.511 17.357 1.00 52.69 242 PRO A C 1
ATOM 1895 O O . PRO A 1 242 ? -27.673 -50.178 18.194 1.00 52.69 242 PRO A O 1
ATOM 1898 N N . LEU A 1 243 ? -26.970 -50.272 16.051 1.00 47.34 243 LEU A N 1
ATOM 1899 C CA . LEU A 1 243 ? -28.157 -49.733 15.380 1.00 47.34 243 LEU A CA 1
ATOM 1900 C C . LEU A 1 243 ? -29.431 -50.527 15.755 1.00 47.34 243 LEU A C 1
ATOM 1902 O O . LEU A 1 243 ? -29.401 -51.760 15.675 1.00 47.34 243 LEU A O 1
ATOM 1906 N N . PRO A 1 244 ? -30.571 -49.884 16.072 1.00 49.62 244 PRO A N 1
ATOM 1907 C CA . PRO A 1 244 ? -31.837 -50.595 16.185 1.00 49.62 244 PRO A CA 1
ATOM 1908 C C . PRO A 1 244 ? -32.388 -50.921 14.788 1.00 49.62 244 PRO A C 1
ATOM 1910 O O . PRO A 1 244 ? -32.428 -50.073 13.897 1.00 49.62 244 PRO A O 1
ATOM 1913 N N . GLN A 1 245 ? -32.806 -52.174 14.599 1.00 51.72 245 GLN A N 1
ATOM 1914 C CA . GLN A 1 245 ? -33.431 -52.656 13.365 1.00 51.72 245 GLN A CA 1
ATOM 1915 C C . GLN A 1 245 ? -34.808 -52.003 13.134 1.00 51.72 245 GLN A C 1
ATOM 1917 O O . GLN A 1 245 ? -35.542 -51.771 14.099 1.00 51.72 245 GLN A O 1
ATOM 1922 N N . PRO A 1 246 ? -35.211 -51.754 11.873 1.00 46.59 246 PRO A N 1
ATOM 1923 C CA . PRO A 1 246 ? -36.511 -51.175 11.567 1.00 46.59 246 PRO A CA 1
ATOM 1924 C C . PRO A 1 246 ? -37.626 -52.212 11.754 1.00 46.59 246 PRO A C 1
ATOM 1926 O O . PRO A 1 246 ? -37.660 -53.253 11.092 1.00 46.59 246 PRO A O 1
ATOM 1929 N N . GLN A 1 247 ? -38.570 -51.913 12.647 1.00 51.41 247 GLN A N 1
ATOM 1930 C CA . GLN A 1 247 ? -39.803 -52.682 12.778 1.00 51.41 247 GLN A CA 1
ATOM 1931 C C . GLN A 1 247 ? -40.680 -52.455 11.542 1.00 51.41 247 GLN A C 1
ATOM 1933 O O . GLN A 1 247 ? -40.976 -51.323 11.161 1.00 51.41 247 GLN A O 1
ATOM 1938 N N . LYS A 1 248 ? -41.101 -53.555 10.913 1.00 49.22 248 LYS A N 1
ATOM 1939 C CA . LYS A 1 248 ? -42.043 -53.564 9.790 1.00 49.22 248 LYS A CA 1
ATOM 1940 C C . LYS A 1 248 ? -43.426 -53.130 10.287 1.00 49.22 248 LYS A C 1
ATOM 1942 O O . LYS A 1 248 ? -44.198 -53.947 10.785 1.00 49.22 248 LYS A O 1
ATOM 1947 N N . GLY A 1 249 ? -43.724 -51.839 10.161 1.00 47.97 249 GLY A N 1
ATOM 1948 C CA . GLY A 1 249 ? -45.067 -51.291 10.325 1.00 47.97 249 GLY A CA 1
ATOM 1949 C C . GLY A 1 249 ? -45.951 -51.700 9.149 1.00 47.97 249 GLY A C 1
ATOM 1950 O O . GLY A 1 249 ? -45.613 -51.463 7.991 1.00 47.97 249 GLY A O 1
ATOM 1951 N N . LYS A 1 250 ? -47.064 -52.366 9.457 1.00 48.78 250 LYS A N 1
ATOM 1952 C CA . LYS A 1 250 ? -48.087 -52.790 8.500 1.00 48.78 250 LYS A CA 1
ATOM 1953 C C . LYS A 1 250 ? -48.737 -51.561 7.861 1.00 48.78 250 LYS A C 1
ATOM 1955 O O . LYS A 1 250 ? -49.144 -50.641 8.562 1.00 48.78 250 LYS A O 1
ATOM 1960 N N . ALA A 1 251 ? -48.860 -51.585 6.539 1.00 52.53 251 ALA A N 1
ATOM 1961 C CA . ALA A 1 251 ? -49.678 -50.644 5.794 1.00 52.53 251 ALA A CA 1
ATOM 1962 C C . ALA A 1 251 ? -51.153 -50.773 6.220 1.00 52.53 251 ALA A C 1
ATOM 1964 O O . ALA A 1 251 ? -51.746 -51.841 6.073 1.00 52.53 251 ALA A O 1
ATOM 1965 N N . SER A 1 252 ? -51.750 -49.683 6.707 1.00 56.34 252 SER A N 1
ATOM 1966 C CA . SER A 1 252 ? -53.200 -49.483 6.677 1.00 56.34 252 SER A CA 1
ATOM 1967 C C . SER A 1 252 ? -53.503 -48.239 5.853 1.00 56.34 252 SER A C 1
ATOM 1969 O O . SER A 1 252 ? -53.387 -47.100 6.294 1.00 56.34 252 SER A O 1
ATOM 1971 N N . PHE A 1 253 ? -53.847 -48.530 4.612 1.00 50.06 253 PHE A N 1
ATOM 1972 C CA . PHE A 1 253 ? -54.584 -47.715 3.671 1.00 50.06 253 PHE A CA 1
ATOM 1973 C C . PHE A 1 253 ? -55.759 -46.974 4.333 1.00 50.06 253 PHE A C 1
ATOM 1975 O O . PHE A 1 253 ? -56.622 -47.623 4.917 1.00 50.06 253 PHE A O 1
ATOM 1982 N N . CYS A 1 254 ? -55.817 -45.647 4.184 1.00 50.28 254 CYS A N 1
ATOM 1983 C CA . CYS A 1 254 ? -57.061 -44.873 4.214 1.00 50.28 254 CYS A CA 1
ATOM 1984 C C . CYS A 1 254 ? -56.930 -43.643 3.302 1.00 50.28 254 CYS A C 1
ATOM 1986 O O . CYS A 1 254 ? -56.031 -42.820 3.450 1.00 50.28 254 CYS A O 1
ATOM 1988 N N . GLN A 1 255 ? -57.829 -43.600 2.320 1.00 52.00 255 GLN A N 1
ATOM 1989 C CA . GLN A 1 255 ? -58.067 -42.547 1.334 1.00 52.00 255 GLN A CA 1
ATOM 1990 C C . GLN A 1 255 ? -58.874 -41.375 1.923 1.00 52.00 255 GLN A C 1
ATOM 1992 O O . GLN A 1 255 ? -59.610 -41.592 2.883 1.00 52.00 255 GLN A O 1
ATOM 1997 N N . ARG A 1 256 ? -58.886 -40.256 1.168 1.00 50.31 256 ARG A N 1
ATOM 1998 C CA . ARG A 1 256 ? -59.872 -39.143 1.161 1.00 50.31 256 ARG A CA 1
ATOM 1999 C C . ARG A 1 256 ? -59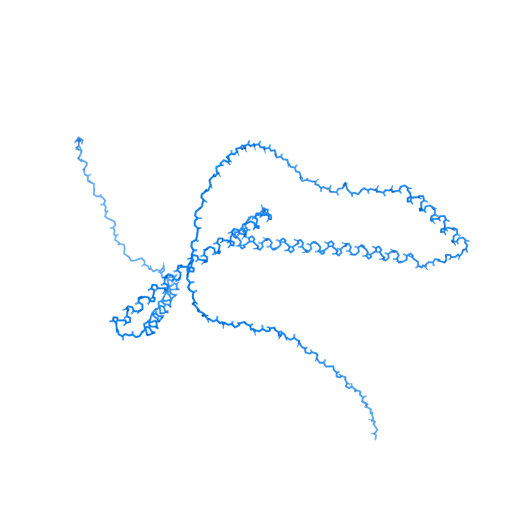.752 -38.188 2.363 1.00 50.31 256 ARG A C 1
ATOM 2001 O O . ARG A 1 256 ? -59.722 -38.647 3.493 1.00 50.31 256 ARG A O 1
ATOM 2008 N N . LEU A 1 257 ? -59.659 -36.865 2.217 1.00 47.75 257 LEU A N 1
ATOM 2009 C CA . LEU A 1 257 ? -60.029 -35.889 1.177 1.00 47.75 257 LEU A CA 1
ATOM 2010 C C . LEU A 1 257 ? -58.958 -34.790 1.103 1.00 47.75 257 LEU A C 1
ATOM 2012 O O . LEU A 1 257 ? -58.338 -34.529 2.158 1.00 47.75 257 LEU A O 1
#